Protein AF-A0A818AEN1-F1 (afdb_monomer)

Sequence (279 aa):
MLERHFVDIAKYREKILHQQNDEINNDIPFQKVYRSLLTSTIRQPFISAIFHLDGVPLGKSNKLTLWVLSCSILELPPSLRNRHSNMIVLSMWVGVRQPIIKLWLRECVQNLKTLKSSGLSIRDGQKWFLYFVGIIGDCPALKLALNHIGNNGYYCCWFCKIEGIHIGKKRQYPFEKTPTMRSINSYINESKEAEVNGTNVNGHLGISFFNEILDVPLPHGILMDYMHITLLRHTRCVVLQIYQSFSPKIRIEIDNKLRFQKFPHTFNRKLRPINAGHI

Mean predicted aligned error: 7.68 Å

pLDDT: mean 86.19, std 11.88, range [36.81, 98.31]

Solvent-accessible surface area (backbone atoms only — not comparable to full-atom values): 15915 Å² total; per-residue (Å²): 113,68,83,83,38,47,70,52,27,53,54,42,48,52,52,63,70,68,50,58,90,84,67,72,71,79,84,49,84,59,50,69,60,56,47,51,65,70,68,43,94,70,76,75,52,66,50,42,29,34,38,36,35,47,74,45,70,75,44,96,86,53,68,37,30,39,36,40,39,28,36,32,46,64,45,40,50,68,89,53,27,75,33,76,94,48,47,43,78,70,49,76,47,78,35,70,59,84,76,58,57,70,72,73,42,44,66,55,51,51,53,50,51,49,41,39,74,72,29,45,71,44,98,86,70,52,52,31,32,59,42,32,53,31,40,34,34,53,69,73,37,42,21,59,50,46,29,34,41,48,88,72,42,55,16,35,50,76,56,30,60,45,60,44,47,84,54,94,97,35,63,42,71,77,83,84,60,89,56,56,67,55,43,53,67,55,44,52,51,35,10,48,48,4,46,74,68,73,39,77,32,81,22,19,57,12,66,31,70,53,70,82,66,41,74,34,60,51,47,74,15,60,46,82,46,57,60,65,49,45,65,49,45,48,47,46,54,54,52,50,54,56,53,70,71,49,54,72,70,57,47,53,52,50,36,52,54,52,62,69,57,86,70,64,90,87,57,90,72,75,71,70,55,76,90,78,63,86,132

Foldseek 3Di:
DCVVCVVQLVVLLVVLQPDDPPPPPVLAQPSVVVVCVSPVPDDQAAWEKEWEWEKAAPDPPALKIKIWIWIFTRSHDPVQRPDPVRIGTQFMDIDSDDDQCCVRCVVSLVVLVVCQVVADQDDVRRGYHYAHAAYEYAQVRVCNQAQFDGPQAALRDFFFLFGWDQDPNGTHGDPPDDTHTDDLVNSQVQQCVLQVVCHHRSGHNHGRPCCSGHPHGPPSRYDYDCCNPPVNPVVLVVVVVVLVVDDPVVLVVVQVVQQPDDDDPPDPDGDHRNVPDDD

Structure (mmCIF, N/CA/C/O backbone):
data_AF-A0A818AEN1-F1
#
_entry.id   AF-A0A818AEN1-F1
#
loop_
_atom_site.group_PDB
_atom_site.id
_atom_site.type_symbol
_atom_site.label_atom_id
_atom_site.label_alt_id
_atom_site.label_comp_id
_atom_site.label_asym_id
_atom_site.label_entity_id
_atom_site.label_seq_id
_atom_site.pdbx_PDB_ins_code
_atom_site.Cartn_x
_atom_site.Cartn_y
_atom_site.Cartn_z
_atom_site.occupancy
_atom_site.B_iso_or_equiv
_atom_site.auth_seq_id
_atom_site.auth_comp_id
_atom_site.auth_asym_id
_atom_site.auth_atom_id
_atom_site.pdbx_PDB_model_num
ATOM 1 N N . MET A 1 1 ? 1.071 8.629 -21.669 1.00 73.12 1 MET A N 1
ATOM 2 C CA . MET A 1 1 ? 1.195 9.407 -20.414 1.00 73.12 1 MET A CA 1
ATOM 3 C C . MET A 1 1 ? 2.643 9.814 -20.169 1.00 73.12 1 MET A C 1
ATOM 5 O O . MET A 1 1 ? 2.908 11.005 -20.203 1.00 73.12 1 MET A O 1
ATOM 9 N N . LEU A 1 2 ? 3.565 8.856 -19.998 1.00 75.75 2 LEU A N 1
ATOM 10 C CA . LEU A 1 2 ? 4.998 9.107 -19.760 1.00 75.75 2 LEU A CA 1
ATOM 11 C C . LEU A 1 2 ? 5.627 10.085 -20.759 1.00 75.75 2 LEU A C 1
ATOM 13 O O . LEU A 1 2 ? 6.261 11.049 -20.352 1.00 75.75 2 LEU A O 1
ATOM 17 N N . GLU A 1 3 ? 5.332 9.909 -22.048 1.00 79.69 3 GLU A N 1
ATOM 18 C CA . GLU A 1 3 ? 5.832 10.783 -23.117 1.00 79.69 3 GLU A CA 1
ATOM 19 C C . GLU A 1 3 ? 5.519 12.267 -22.919 1.00 79.69 3 GLU A C 1
ATOM 21 O O . GLU A 1 3 ? 6.335 13.123 -23.238 1.00 79.69 3 GLU A O 1
ATOM 26 N N . ARG A 1 4 ? 4.346 12.579 -22.359 1.00 85.19 4 ARG A N 1
ATOM 27 C CA . ARG A 1 4 ? 3.917 13.965 -22.135 1.00 85.19 4 ARG A CA 1
ATOM 28 C C . ARG A 1 4 ? 4.646 14.618 -20.962 1.00 85.19 4 ARG A C 1
ATOM 30 O O . ARG A 1 4 ? 4.664 15.837 -20.881 1.00 85.19 4 ARG A O 1
ATOM 37 N N . HIS A 1 5 ? 5.209 13.813 -20.063 1.00 88.50 5 HIS A N 1
ATOM 38 C CA . HIS A 1 5 ? 5.767 14.262 -18.792 1.00 88.50 5 HIS A CA 1
ATOM 39 C C . HIS A 1 5 ? 7.262 13.975 -18.644 1.00 88.50 5 HIS A C 1
ATOM 41 O O . HIS A 1 5 ? 7.799 14.142 -17.555 1.00 88.50 5 HIS A O 1
ATOM 47 N N . PHE A 1 6 ? 7.970 13.574 -19.704 1.00 85.69 6 PHE A N 1
ATOM 48 C CA . PHE A 1 6 ? 9.411 13.311 -19.613 1.00 85.69 6 PHE A CA 1
ATOM 49 C C . PHE A 1 6 ? 10.214 14.502 -19.103 1.00 85.69 6 PHE A C 1
ATOM 51 O O . PHE A 1 6 ? 11.090 14.330 -18.261 1.00 85.69 6 PHE A O 1
ATOM 58 N N . VAL A 1 7 ? 9.894 15.704 -19.584 1.00 87.62 7 VAL A N 1
ATOM 59 C CA . VAL A 1 7 ? 10.558 16.935 -19.142 1.00 87.62 7 VAL A CA 1
ATOM 60 C C . VAL A 1 7 ? 10.291 17.183 -17.657 1.00 87.62 7 VAL A C 1
ATOM 62 O O . VAL A 1 7 ? 11.209 17.537 -16.922 1.00 87.62 7 VAL A O 1
ATOM 65 N N . ASP A 1 8 ? 9.058 16.953 -17.198 1.00 90.88 8 ASP A N 1
ATOM 66 C CA . ASP A 1 8 ? 8.693 17.086 -15.784 1.00 90.88 8 ASP A CA 1
ATOM 67 C C . ASP A 1 8 ? 9.435 16.056 -14.919 1.00 90.88 8 ASP A C 1
ATOM 69 O O . ASP A 1 8 ? 9.962 16.403 -13.863 1.00 90.88 8 ASP A O 1
ATOM 73 N N . ILE A 1 9 ? 9.520 14.811 -15.398 1.00 88.69 9 ILE A N 1
ATOM 74 C CA . ILE A 1 9 ? 10.231 13.695 -14.761 1.00 88.69 9 ILE A CA 1
ATOM 75 C C . ILE A 1 9 ? 11.722 14.009 -14.616 1.00 88.69 9 ILE A C 1
ATOM 77 O O . ILE A 1 9 ? 12.280 13.854 -13.529 1.00 88.69 9 ILE A O 1
ATOM 81 N N . ALA A 1 10 ? 12.369 14.476 -15.686 1.00 86.56 10 ALA A N 1
ATOM 82 C CA . ALA A 1 10 ? 13.787 14.826 -15.678 1.00 86.56 10 ALA A CA 1
ATOM 83 C C . ALA A 1 10 ? 14.076 15.978 -14.701 1.00 86.56 10 ALA A C 1
ATOM 85 O O . ALA A 1 10 ? 14.913 15.836 -13.811 1.00 86.56 10 ALA A O 1
ATOM 86 N N . LYS A 1 11 ? 13.304 17.070 -14.782 1.00 88.81 11 LYS A N 1
ATOM 87 C CA . LYS A 1 11 ? 13.441 18.221 -13.873 1.00 88.81 11 LYS A CA 1
ATOM 88 C C . LYS A 1 11 ? 13.226 17.837 -12.411 1.00 88.81 11 LYS A C 1
ATOM 90 O O . LYS A 1 11 ? 13.942 18.297 -11.523 1.00 88.81 11 LYS A O 1
ATOM 95 N N . TYR A 1 12 ? 12.224 17.004 -12.136 1.00 88.06 12 TYR A N 1
ATOM 96 C CA . TYR A 1 12 ? 11.934 16.584 -10.771 1.00 88.06 12 TYR A CA 1
ATOM 97 C C . TYR A 1 12 ? 13.029 15.658 -10.217 1.00 88.06 12 TYR A C 1
ATOM 99 O O . TYR A 1 12 ? 13.392 15.788 -9.049 1.00 88.06 12 TYR A O 1
ATOM 107 N N . ARG A 1 13 ? 13.635 14.800 -11.051 1.00 85.94 13 ARG A N 1
ATOM 108 C CA . ARG A 1 13 ? 14.825 14.011 -10.679 1.00 85.94 13 ARG A CA 1
ATOM 109 C C . ARG A 1 13 ? 16.013 14.873 -10.286 1.00 85.94 13 ARG A C 1
ATOM 111 O O . ARG A 1 13 ? 16.574 14.654 -9.215 1.00 85.94 13 ARG A O 1
ATOM 118 N N . GLU A 1 14 ? 16.364 15.849 -11.118 1.00 83.88 14 GLU A N 1
ATOM 119 C CA . GLU A 1 14 ? 17.454 16.788 -10.831 1.00 83.88 14 GLU A CA 1
ATOM 120 C C . GLU A 1 14 ? 17.209 17.519 -9.510 1.00 83.88 14 GLU A C 1
ATOM 122 O O . GLU A 1 14 ? 18.094 17.581 -8.657 1.00 83.88 14 GLU A O 1
ATOM 127 N N . LYS A 1 15 ? 15.971 17.973 -9.275 1.00 83.69 15 LYS A N 1
ATOM 128 C CA . LYS A 1 15 ? 15.590 18.601 -8.005 1.00 83.69 15 LYS A CA 1
ATOM 129 C C . LYS A 1 15 ? 15.859 17.691 -6.799 1.00 83.69 15 LYS A C 1
ATOM 131 O O . LYS A 1 15 ? 16.376 18.163 -5.793 1.00 83.69 15 LYS A O 1
ATOM 136 N N . ILE A 1 16 ? 15.529 16.401 -6.881 1.00 79.25 16 ILE A N 1
ATOM 137 C CA . ILE A 1 16 ? 15.732 15.450 -5.770 1.00 79.25 16 ILE A CA 1
ATOM 138 C C . ILE A 1 16 ? 17.221 15.194 -5.499 1.00 79.25 16 ILE A C 1
ATOM 140 O O . ILE A 1 16 ? 17.598 14.981 -4.341 1.00 79.25 16 ILE A O 1
ATOM 144 N N . LEU A 1 17 ? 18.046 15.202 -6.552 1.00 77.25 17 LEU A N 1
ATOM 145 C CA . LEU A 1 17 ? 19.499 15.031 -6.472 1.00 77.25 17 LEU A CA 1
ATOM 146 C C . LEU A 1 17 ? 20.200 16.261 -5.882 1.00 77.25 17 LEU A C 1
ATOM 148 O O . LEU A 1 17 ? 21.094 16.106 -5.055 1.00 77.25 17 LEU A O 1
ATOM 152 N N . HIS A 1 18 ? 19.786 17.468 -6.278 1.00 75.56 18 HIS A N 1
ATOM 153 C CA . HIS A 1 18 ? 20.406 18.721 -5.832 1.00 75.56 18 HIS A CA 1
ATOM 154 C C . HIS A 1 18 ? 19.947 19.195 -4.446 1.00 75.56 18 HIS A C 1
ATOM 156 O O . HIS A 1 18 ? 20.613 20.033 -3.840 1.00 75.56 18 HIS A O 1
ATOM 162 N N . GLN A 1 19 ? 18.845 18.662 -3.913 1.00 69.38 19 GLN A N 1
ATOM 163 C CA . GLN A 1 19 ? 18.436 18.920 -2.532 1.00 69.38 19 GLN A CA 1
ATOM 164 C C . GLN A 1 19 ? 19.449 18.301 -1.550 1.00 69.38 19 GLN A C 1
ATOM 166 O O . GLN A 1 19 ? 19.442 17.088 -1.321 1.00 69.38 19 GLN A O 1
ATOM 171 N N . GLN A 1 20 ? 20.311 19.138 -0.958 1.00 54.62 20 GLN A N 1
ATOM 172 C CA . GLN A 1 20 ? 21.180 18.762 0.165 1.00 54.62 20 GLN A CA 1
ATOM 173 C C . GLN A 1 20 ? 20.344 18.227 1.345 1.00 54.62 20 GLN A C 1
ATOM 175 O O . GLN A 1 20 ? 19.145 18.482 1.442 1.00 54.62 20 GLN A O 1
ATOM 180 N N . ASN A 1 21 ? 20.969 17.428 2.216 1.00 53.94 21 ASN A N 1
ATOM 181 C CA . ASN A 1 21 ? 20.315 16.593 3.236 1.00 53.94 21 ASN A CA 1
ATOM 182 C C . ASN A 1 21 ? 19.372 17.311 4.229 1.00 53.94 21 ASN A C 1
ATOM 184 O O . ASN A 1 21 ? 18.612 16.608 4.893 1.00 53.94 21 ASN A O 1
ATOM 188 N N . ASP A 1 22 ? 19.356 18.646 4.291 1.00 48.22 22 ASP A N 1
ATOM 189 C CA . ASP A 1 22 ? 18.655 19.400 5.342 1.00 48.22 22 ASP A CA 1
ATOM 190 C C . ASP A 1 22 ? 17.291 19.989 4.933 1.00 48.22 22 ASP A C 1
ATOM 192 O O . ASP A 1 22 ? 16.476 20.298 5.801 1.00 48.22 22 ASP A O 1
ATOM 196 N N . GLU A 1 23 ? 16.954 20.041 3.639 1.00 50.81 23 GLU A N 1
ATOM 197 C CA . GLU A 1 23 ? 15.570 20.267 3.190 1.00 50.81 23 GLU A CA 1
ATOM 198 C C . GLU A 1 23 ? 14.940 18.925 2.810 1.00 50.81 23 GLU A C 1
ATOM 200 O O . GLU A 1 23 ? 14.898 18.522 1.643 1.00 50.81 23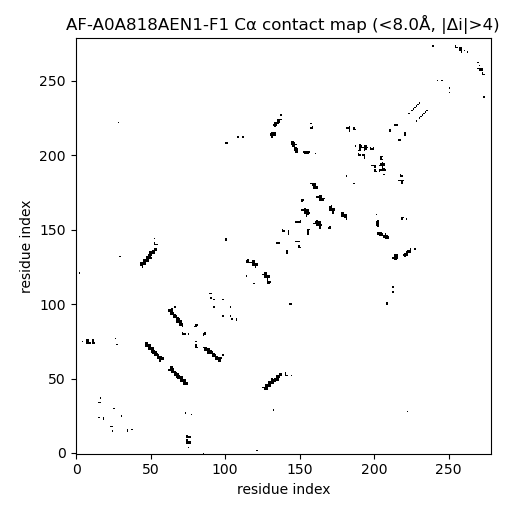 GLU A O 1
ATOM 205 N N . ILE A 1 24 ? 14.484 18.180 3.820 1.00 51.62 24 ILE A N 1
ATOM 206 C CA . ILE A 1 24 ? 13.832 16.882 3.628 1.00 51.62 24 ILE A CA 1
ATOM 207 C C . ILE A 1 24 ? 12.571 17.081 2.779 1.00 51.62 24 ILE A C 1
ATOM 209 O O . ILE A 1 24 ? 11.510 17.479 3.264 1.00 51.62 24 ILE A O 1
ATOM 213 N N . ASN A 1 25 ? 12.668 16.776 1.488 1.00 54.38 25 ASN A N 1
ATOM 214 C CA . ASN A 1 25 ? 11.516 16.646 0.614 1.00 54.38 25 ASN A CA 1
ATOM 215 C C . ASN A 1 25 ? 10.748 15.371 0.998 1.00 54.38 25 ASN A C 1
ATOM 217 O O . ASN A 1 25 ? 10.931 14.307 0.407 1.00 54.38 25 ASN A O 1
ATOM 221 N N . ASN A 1 26 ? 9.897 15.503 2.019 1.00 64.81 26 ASN A N 1
ATOM 222 C CA . ASN A 1 26 ? 9.038 14.456 2.586 1.00 64.81 26 ASN A CA 1
ATOM 223 C C . ASN A 1 26 ? 7.976 13.920 1.604 1.00 64.81 26 ASN A C 1
ATOM 225 O O . ASN A 1 26 ? 7.166 13.075 1.976 1.00 64.81 26 ASN A O 1
ATOM 229 N N . ASP A 1 27 ? 7.941 14.423 0.369 1.00 72.31 27 ASP A N 1
ATOM 230 C CA . ASP A 1 27 ? 6.950 14.046 -0.636 1.00 72.31 27 ASP A CA 1
ATOM 231 C C . ASP A 1 27 ? 7.175 12.644 -1.223 1.00 72.31 27 ASP A C 1
ATOM 233 O O . ASP A 1 27 ? 6.215 11.999 -1.640 1.00 72.31 27 ASP A O 1
ATOM 237 N N . ILE A 1 28 ? 8.423 12.157 -1.265 1.00 72.06 28 ILE A N 1
ATOM 238 C CA . ILE A 1 28 ? 8.736 10.818 -1.784 1.00 72.06 28 ILE A CA 1
ATOM 239 C C . ILE A 1 28 ? 8.894 9.845 -0.618 1.00 72.06 28 ILE A C 1
ATOM 241 O O . ILE A 1 28 ? 9.882 9.924 0.125 1.00 72.06 28 ILE A O 1
ATOM 245 N N . PRO A 1 29 ? 7.984 8.868 -0.478 1.00 68.88 29 PRO A N 1
ATOM 246 C CA . PRO A 1 29 ? 8.206 7.770 0.439 1.00 68.88 29 PRO A CA 1
ATOM 247 C C . PRO A 1 29 ? 9.478 7.010 0.056 1.00 68.88 29 PRO A C 1
ATOM 249 O O . PRO A 1 29 ? 9.776 6.831 -1.123 1.00 68.88 29 PRO A O 1
ATOM 252 N N . PHE A 1 30 ? 10.236 6.555 1.053 1.00 69.31 30 PHE A N 1
ATOM 253 C CA . PHE A 1 30 ? 11.511 5.856 0.844 1.00 69.31 30 PHE A CA 1
ATOM 254 C C . PHE A 1 30 ? 12.599 6.698 0.166 1.00 69.31 30 PHE A C 1
ATOM 256 O O . PHE A 1 30 ? 13.434 6.150 -0.551 1.00 69.31 30 PHE A O 1
ATOM 263 N N . GLN A 1 31 ? 12.657 8.009 0.430 1.00 72.88 31 GLN A N 1
ATOM 264 C CA . GLN A 1 31 ? 13.644 8.924 -0.162 1.00 72.88 31 GLN A CA 1
ATOM 265 C C . GLN A 1 31 ? 15.085 8.382 -0.152 1.00 72.88 31 GLN A C 1
ATOM 267 O O . GLN A 1 31 ? 15.791 8.538 -1.140 1.00 72.88 31 GLN A O 1
ATOM 272 N N . LYS A 1 32 ? 15.528 7.704 0.918 1.00 74.69 32 LYS A N 1
ATOM 273 C CA . LYS A 1 32 ? 16.865 7.078 0.976 1.00 74.69 32 LYS A CA 1
ATOM 274 C C . LYS A 1 32 ? 17.044 5.961 -0.060 1.00 74.69 32 LYS A C 1
ATOM 276 O O . LYS A 1 32 ? 18.057 5.933 -0.749 1.00 74.69 32 LYS A O 1
ATOM 281 N N . VAL A 1 33 ? 16.056 5.071 -0.191 1.00 73.12 33 VAL A N 1
ATOM 282 C CA . VAL A 1 33 ? 16.055 3.989 -1.191 1.00 73.12 33 VAL A CA 1
ATOM 283 C C . VAL A 1 33 ? 16.008 4.586 -2.592 1.00 73.12 33 VAL A C 1
ATOM 285 O O . VAL A 1 33 ? 16.826 4.242 -3.436 1.00 73.12 33 VAL A O 1
ATOM 288 N N . TYR A 1 34 ? 15.106 5.540 -2.819 1.00 78.31 34 TYR A N 1
ATOM 289 C CA . TYR A 1 34 ? 14.973 6.218 -4.103 1.00 78.31 34 TYR A CA 1
ATOM 290 C C . TYR A 1 34 ? 16.252 6.983 -4.493 1.00 78.31 34 TYR A C 1
ATOM 292 O O . TYR A 1 34 ? 16.717 6.870 -5.624 1.00 78.31 34 TYR A O 1
ATOM 300 N N . ARG A 1 35 ? 16.899 7.682 -3.549 1.00 76.88 35 ARG A N 1
ATOM 301 C CA . ARG A 1 35 ? 18.209 8.319 -3.766 1.00 76.88 35 ARG A CA 1
ATOM 302 C C . ARG A 1 35 ? 19.285 7.295 -4.102 1.00 76.88 35 ARG A C 1
ATOM 304 O O . ARG A 1 35 ? 20.018 7.513 -5.053 1.00 76.88 35 ARG A O 1
ATOM 311 N N . SER A 1 36 ? 19.337 6.168 -3.392 1.00 77.06 36 SER A N 1
ATOM 312 C CA . SER A 1 36 ? 20.274 5.086 -3.716 1.00 77.06 36 SER A CA 1
ATOM 313 C C . SER A 1 36 ? 20.038 4.496 -5.111 1.00 77.06 36 SER A C 1
ATOM 315 O O . SER A 1 36 ? 20.999 4.069 -5.746 1.00 77.06 36 SER A O 1
ATOM 317 N N . LEU A 1 37 ? 18.790 4.457 -5.596 1.00 75.06 37 LEU A N 1
ATOM 318 C CA . LEU A 1 37 ? 18.478 4.052 -6.971 1.00 75.06 37 LEU A CA 1
ATOM 319 C C . LEU A 1 37 ? 18.941 5.092 -7.999 1.00 75.06 37 LEU A C 1
ATOM 321 O O . LEU A 1 37 ? 19.357 4.710 -9.089 1.00 75.06 37 LEU A O 1
ATOM 325 N N . LEU A 1 38 ? 18.875 6.383 -7.657 1.00 74.31 38 LEU A N 1
ATOM 326 C CA . LEU A 1 38 ? 19.341 7.475 -8.514 1.00 74.31 38 LEU A CA 1
ATOM 327 C C . LEU A 1 38 ? 20.870 7.588 -8.573 1.00 74.31 38 LEU A C 1
ATOM 329 O O . LEU A 1 38 ? 21.402 7.928 -9.624 1.00 74.31 38 LEU A O 1
ATOM 333 N N . THR A 1 39 ? 21.572 7.339 -7.464 1.00 71.38 39 THR A N 1
ATOM 334 C CA . THR A 1 39 ? 23.035 7.495 -7.368 1.00 71.38 39 THR A CA 1
ATOM 335 C C . THR A 1 39 ? 23.814 6.229 -7.712 1.00 71.38 39 THR A C 1
ATOM 337 O O . THR A 1 39 ? 25.038 6.284 -7.812 1.00 71.38 39 THR A O 1
ATOM 340 N N . SER A 1 40 ? 23.144 5.085 -7.895 1.00 69.19 40 SER A N 1
ATOM 341 C CA . SER A 1 40 ? 23.810 3.851 -8.313 1.00 69.19 40 SER A CA 1
ATOM 342 C C . SER A 1 40 ? 24.477 4.051 -9.679 1.00 69.19 40 SER A C 1
ATOM 344 O O . SER A 1 40 ? 23.794 4.356 -10.653 1.00 69.19 40 SER A O 1
ATOM 346 N N . THR A 1 41 ? 25.796 3.843 -9.743 1.00 47.19 41 THR A N 1
ATOM 347 C CA . THR A 1 41 ? 26.742 4.173 -10.837 1.00 47.19 41 THR A CA 1
ATOM 348 C C . THR A 1 41 ? 26.464 3.513 -12.190 1.00 47.19 41 THR A C 1
ATOM 350 O O . THR A 1 41 ? 27.149 3.761 -13.176 1.00 47.19 41 THR A O 1
ATOM 353 N N . ILE A 1 42 ? 25.458 2.655 -12.247 1.00 58.75 42 ILE A N 1
ATOM 354 C CA . ILE A 1 42 ? 24.971 1.997 -13.447 1.00 58.75 42 ILE A CA 1
ATOM 355 C C . ILE A 1 42 ? 23.540 2.481 -13.559 1.00 58.75 42 ILE A C 1
ATOM 357 O O . ILE A 1 42 ? 22.794 2.144 -12.642 1.00 58.75 42 ILE A O 1
ATOM 361 N N . ARG A 1 43 ? 23.104 3.163 -14.632 1.00 59.38 43 ARG A N 1
ATOM 362 C CA . ARG A 1 43 ? 21.753 2.845 -15.120 1.00 59.38 43 ARG A CA 1
ATOM 363 C C . ARG A 1 43 ? 21.326 3.393 -16.469 1.00 59.38 43 ARG A C 1
ATOM 365 O O . ARG A 1 43 ? 21.243 4.587 -16.726 1.00 59.38 43 ARG A O 1
ATOM 372 N N . GLN A 1 44 ? 20.889 2.415 -17.252 1.00 75.50 44 GLN A N 1
ATOM 373 C CA . GLN A 1 44 ? 19.753 2.500 -18.152 1.00 75.50 44 GLN A CA 1
ATOM 374 C C . GLN A 1 44 ? 18.583 3.241 -17.469 1.00 75.50 44 GLN A C 1
ATOM 376 O O . GLN A 1 44 ? 18.378 3.078 -16.264 1.00 75.50 44 GLN A O 1
ATOM 381 N N . PRO A 1 45 ? 17.794 4.032 -18.205 1.00 84.31 45 PRO A N 1
ATOM 382 C CA . PRO A 1 45 ? 16.680 4.780 -17.637 1.00 84.31 45 PRO A CA 1
ATOM 383 C C . PRO A 1 45 ? 15.702 3.890 -16.870 1.00 84.31 45 PRO A C 1
ATOM 385 O O . PRO A 1 45 ? 15.464 2.741 -17.237 1.00 84.31 45 PRO A O 1
ATOM 388 N N . PHE A 1 46 ? 15.081 4.432 -15.828 1.00 88.06 46 PHE A N 1
ATOM 389 C CA . PHE A 1 46 ? 14.047 3.735 -15.066 1.00 88.06 46 PHE A CA 1
ATOM 390 C C . PHE A 1 46 ? 12.850 4.639 -14.785 1.00 88.06 46 PHE A C 1
ATOM 392 O O . PHE A 1 46 ? 12.936 5.842 -15.004 1.00 88.06 46 PHE A O 1
ATOM 399 N N . ILE A 1 47 ? 11.753 4.078 -14.289 1.00 89.88 47 ILE A N 1
ATOM 400 C CA . ILE A 1 47 ? 10.598 4.747 -13.680 1.00 89.88 47 ILE A CA 1
ATOM 401 C C . ILE A 1 47 ? 10.267 3.977 -12.407 1.00 89.88 47 ILE A C 1
ATOM 403 O O . ILE A 1 47 ? 10.286 2.743 -12.404 1.00 89.88 47 ILE A O 1
ATOM 407 N N . SER A 1 48 ? 9.948 4.693 -11.337 1.00 91.81 48 SER A N 1
ATOM 408 C CA . SER A 1 48 ? 9.498 4.093 -10.089 1.00 91.81 48 SER A CA 1
ATOM 409 C C . SER A 1 48 ? 8.041 4.443 -9.799 1.00 91.81 48 SER A C 1
ATOM 411 O O . SER A 1 48 ? 7.547 5.516 -10.148 1.00 91.81 48 SER A O 1
ATOM 413 N N . ALA A 1 49 ? 7.319 3.510 -9.188 1.00 93.31 49 ALA A N 1
ATOM 414 C CA . ALA A 1 49 ? 5.897 3.645 -8.930 1.00 93.31 49 ALA A CA 1
ATOM 415 C C . ALA A 1 49 ? 5.493 3.099 -7.559 1.00 93.31 49 ALA A C 1
ATOM 417 O O . ALA A 1 49 ? 6.135 2.207 -6.995 1.00 93.31 49 ALA A O 1
ATOM 418 N N . ILE A 1 50 ? 4.390 3.636 -7.043 1.00 94.56 50 ILE A N 1
ATOM 419 C CA . ILE A 1 50 ? 3.714 3.168 -5.830 1.00 94.56 50 ILE A CA 1
ATOM 420 C C . ILE A 1 50 ? 2.354 2.607 -6.229 1.00 94.56 50 ILE A C 1
ATOM 422 O O . ILE A 1 50 ? 1.614 3.264 -6.964 1.00 94.56 50 ILE A O 1
ATOM 426 N N . PHE A 1 51 ? 2.019 1.414 -5.740 1.00 97.06 51 PHE A N 1
ATOM 427 C CA . PHE A 1 51 ? 0.683 0.846 -5.884 1.00 97.06 51 PHE A CA 1
ATOM 428 C C . PHE A 1 51 ? -0.302 1.510 -4.929 1.00 97.06 51 PHE A C 1
ATOM 430 O O . PHE A 1 51 ? 0.006 1.734 -3.763 1.00 97.06 51 PHE A O 1
ATOM 437 N N . HIS A 1 52 ? -1.513 1.740 -5.416 1.00 95.81 52 HIS A N 1
ATOM 438 C CA . HIS A 1 52 ? -2.665 2.177 -4.642 1.00 95.81 52 HIS A CA 1
ATOM 439 C C . HIS A 1 52 ? -3.729 1.103 -4.779 1.00 95.81 52 HIS A C 1
ATOM 441 O O . HIS A 1 52 ? -4.113 0.755 -5.902 1.00 95.81 52 HIS A O 1
ATOM 447 N N . LEU A 1 53 ? -4.190 0.579 -3.650 1.00 95.56 53 LEU A N 1
ATOM 448 C CA . LEU A 1 53 ? -5.312 -0.345 -3.613 1.00 95.56 53 LEU A CA 1
ATOM 449 C C . LEU A 1 53 ? -6.459 0.301 -2.848 1.00 95.56 53 LEU A C 1
ATOM 451 O O . LEU A 1 53 ? -6.281 0.721 -1.706 1.00 95.56 53 LEU A O 1
ATOM 455 N N . ASP A 1 54 ? -7.627 0.345 -3.477 1.00 93.06 54 ASP A N 1
ATOM 456 C CA . ASP A 1 54 ? -8.832 0.913 -2.880 1.00 93.06 54 ASP A CA 1
ATOM 457 C C . ASP A 1 54 ? -10.067 0.078 -3.243 1.00 93.06 54 ASP A C 1
ATOM 459 O O . ASP A 1 54 ? -10.103 -0.592 -4.284 1.00 93.06 54 ASP A O 1
ATOM 463 N N . GLY A 1 55 ? -11.064 0.103 -2.362 1.00 91.38 55 GLY A N 1
ATOM 464 C CA . GLY A 1 55 ? -12.336 -0.593 -2.484 1.00 91.38 55 GLY A CA 1
ATOM 465 C C . GLY A 1 55 ? -13.496 0.354 -2.191 1.00 91.38 55 GLY A C 1
ATOM 466 O O . GLY A 1 55 ? -13.706 0.769 -1.054 1.00 91.38 55 GLY A O 1
ATOM 467 N N . VAL A 1 56 ? -14.303 0.653 -3.208 1.00 88.81 56 VAL A N 1
ATOM 468 C CA . VAL A 1 56 ? -15.405 1.616 -3.117 1.00 88.81 56 VAL A CA 1
ATOM 469 C C . VAL A 1 56 ? -16.750 0.917 -3.352 1.00 88.81 56 VAL A C 1
ATOM 471 O O . VAL A 1 56 ? -16.899 0.170 -4.323 1.00 88.81 56 VAL A O 1
ATOM 474 N N . PRO A 1 57 ? -17.769 1.141 -2.501 1.00 88.06 57 PRO A N 1
ATOM 475 C CA . PRO A 1 57 ? -19.121 0.662 -2.770 1.00 88.06 57 PRO A CA 1
ATOM 476 C C . PRO A 1 57 ? -19.729 1.416 -3.961 1.00 88.06 57 PRO A C 1
ATOM 478 O O . PRO A 1 57 ? -19.732 2.646 -3.991 1.00 88.06 57 PRO A O 1
ATOM 481 N N . LEU A 1 58 ? -20.281 0.684 -4.931 1.00 86.50 58 LEU A N 1
ATOM 482 C CA . LEU A 1 58 ? -20.886 1.267 -6.137 1.00 86.50 58 LEU A CA 1
ATOM 483 C C . LEU A 1 58 ? -22.332 1.734 -5.927 1.00 86.50 58 LEU A C 1
ATOM 485 O O . LEU A 1 58 ? -22.852 2.516 -6.719 1.00 86.50 58 LEU A O 1
ATOM 489 N N . GLY A 1 59 ? -22.995 1.282 -4.865 1.00 77.75 59 GLY A N 1
ATOM 490 C CA . GLY A 1 59 ? -24.350 1.698 -4.524 1.00 77.75 59 GLY A CA 1
ATOM 491 C C . GLY A 1 59 ? -24.531 1.892 -3.025 1.00 77.75 59 GLY A C 1
ATOM 492 O O . GLY A 1 59 ? -23.809 1.334 -2.206 1.00 77.75 59 GLY A O 1
ATOM 493 N N . LYS A 1 60 ? -25.529 2.703 -2.655 1.00 68.12 60 LYS A N 1
ATOM 494 C CA . LYS A 1 60 ? -25.886 2.942 -1.244 1.00 68.12 60 LYS A CA 1
ATOM 495 C C . LYS A 1 60 ? -26.612 1.751 -0.607 1.00 68.12 60 LYS A C 1
ATOM 497 O O . LYS A 1 60 ? -26.549 1.592 0.605 1.00 68.12 60 LYS A O 1
ATOM 502 N N . SER A 1 61 ? -27.320 0.957 -1.415 1.00 69.31 61 SER A N 1
ATOM 503 C CA . SER A 1 61 ? -28.196 -0.140 -0.978 1.00 69.31 61 SER A CA 1
ATOM 504 C C . SER A 1 61 ? -27.806 -1.513 -1.531 1.00 69.31 61 SER A C 1
ATOM 506 O O . SER A 1 61 ? -28.341 -2.520 -1.074 1.00 69.31 61 SER A O 1
ATOM 508 N N . ASN A 1 62 ? -26.878 -1.583 -2.493 1.00 71.25 62 ASN A N 1
ATOM 509 C CA . ASN A 1 62 ? -26.365 -2.851 -2.999 1.00 71.25 62 ASN A CA 1
ATOM 510 C C . ASN A 1 62 ? -25.028 -3.192 -2.326 1.00 71.25 62 ASN A C 1
ATOM 512 O O . ASN A 1 62 ? -24.280 -2.325 -1.885 1.00 71.25 62 ASN A O 1
ATOM 516 N N . LYS A 1 63 ? -24.724 -4.487 -2.242 1.00 83.81 63 LYS A N 1
ATOM 517 C CA . LYS A 1 63 ? -23.434 -4.988 -1.744 1.00 83.81 63 LYS A CA 1
ATOM 518 C C . LYS A 1 63 ? -22.340 -4.937 -2.825 1.00 83.81 63 LYS A C 1
ATOM 520 O O . LYS A 1 63 ? -21.312 -5.586 -2.679 1.00 83.81 63 LYS A O 1
ATOM 525 N N . LEU A 1 64 ? -22.578 -4.238 -3.937 1.00 91.62 64 LEU A N 1
ATOM 526 C CA . LEU A 1 64 ? -21.667 -4.221 -5.074 1.00 91.62 64 LEU A CA 1
ATOM 527 C C . LEU A 1 64 ? -20.487 -3.296 -4.771 1.00 91.62 64 LEU A C 1
ATOM 529 O O . LEU A 1 64 ? -20.670 -2.125 -4.443 1.00 91.62 64 LEU A O 1
ATOM 533 N N . THR A 1 65 ? -19.279 -3.826 -4.903 1.00 92.88 65 THR A N 1
ATOM 534 C CA . THR A 1 65 ? -18.031 -3.105 -4.648 1.00 92.88 65 THR A CA 1
ATOM 535 C C . THR A 1 65 ? -17.162 -3.101 -5.894 1.00 92.88 65 THR A C 1
ATOM 537 O O . THR A 1 65 ? -17.101 -4.097 -6.617 1.00 92.88 65 THR A O 1
ATOM 540 N N . LEU A 1 66 ? -16.502 -1.973 -6.133 1.00 94.69 66 LEU A N 1
ATOM 541 C CA . LEU A 1 66 ? -15.431 -1.824 -7.102 1.00 94.69 66 LEU A CA 1
ATOM 542 C C . LEU A 1 66 ? -14.112 -1.776 -6.339 1.00 94.69 66 LEU A C 1
ATOM 544 O O . LEU A 1 66 ? -13.914 -0.903 -5.501 1.00 94.69 66 LEU A O 1
ATOM 548 N N . TRP A 1 67 ? -13.210 -2.686 -6.666 1.00 96.06 67 TRP A N 1
ATOM 549 C CA . TRP A 1 67 ? -11.829 -2.657 -6.218 1.00 96.06 67 TRP A CA 1
ATOM 550 C C . TRP A 1 67 ? -10.942 -2.232 -7.377 1.00 96.06 67 TRP A C 1
ATOM 552 O O . TRP A 1 67 ? -11.123 -2.703 -8.502 1.00 96.06 67 TRP A O 1
ATOM 562 N N . VAL A 1 68 ? -9.992 -1.343 -7.111 1.00 96.44 68 VAL A N 1
ATOM 563 C CA . VAL A 1 68 ? -9.084 -0.811 -8.130 1.00 96.44 68 VAL A CA 1
ATOM 564 C C . VAL A 1 68 ? -7.656 -0.937 -7.636 1.00 96.44 68 VAL A C 1
ATOM 566 O O . VAL A 1 68 ? -7.314 -0.418 -6.575 1.00 96.44 68 VAL A O 1
ATOM 569 N N . LEU A 1 69 ? -6.822 -1.601 -8.434 1.00 97.62 69 LEU A N 1
ATOM 570 C CA . LEU A 1 69 ? -5.378 -1.476 -8.339 1.00 97.62 69 LEU A CA 1
ATOM 571 C C . LEU A 1 69 ? -4.940 -0.394 -9.324 1.00 97.62 69 LEU A C 1
ATOM 573 O O . LEU A 1 69 ? -5.125 -0.531 -10.535 1.00 97.62 69 LEU A O 1
ATOM 577 N N . SER A 1 70 ? -4.338 0.667 -8.808 1.00 96.94 70 SER A N 1
ATOM 578 C CA . SER A 1 70 ? -3.716 1.716 -9.616 1.00 96.94 70 SER A CA 1
ATOM 579 C C . SER A 1 70 ? -2.281 1.971 -9.167 1.00 96.94 70 SER A C 1
ATOM 581 O O . SER A 1 70 ? -1.834 1.427 -8.157 1.00 96.94 70 SER A O 1
ATOM 583 N N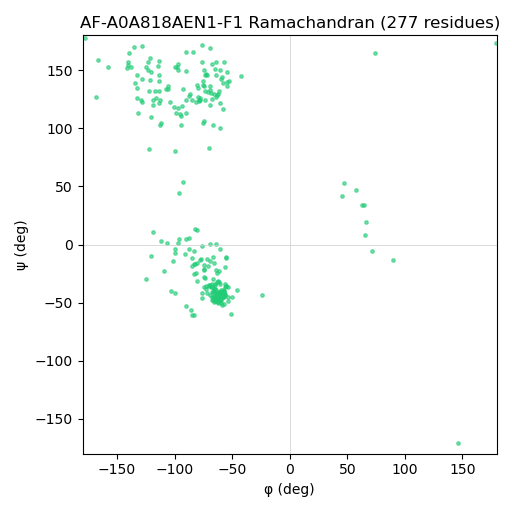 . CYS A 1 71 ? -1.525 2.761 -9.922 1.00 95.81 71 CYS A N 1
ATOM 584 C CA . CYS A 1 71 ? -0.210 3.221 -9.507 1.00 95.81 71 CYS A CA 1
ATOM 585 C C . CYS A 1 71 ? 0.032 4.695 -9.844 1.00 95.81 71 CYS A C 1
ATOM 587 O O . CYS A 1 71 ? -0.549 5.244 -10.785 1.00 95.81 71 CYS A O 1
ATOM 589 N N . SER A 1 72 ? 0.902 5.328 -9.056 1.00 94.56 72 SER A N 1
ATOM 590 C CA . SER A 1 72 ? 1.417 6.673 -9.316 1.00 94.56 72 SER A CA 1
ATOM 591 C C . SER A 1 72 ? 2.913 6.620 -9.609 1.00 94.56 72 SER A C 1
ATOM 593 O O . SER A 1 72 ? 3.648 5.865 -8.973 1.00 94.56 72 SER A O 1
ATOM 595 N N . ILE A 1 73 ? 3.362 7.429 -10.569 1.00 92.69 73 ILE A N 1
ATOM 596 C CA . ILE A 1 73 ? 4.782 7.563 -10.917 1.00 92.69 73 ILE A CA 1
ATOM 597 C C . ILE A 1 73 ? 5.451 8.514 -9.929 1.00 92.69 73 ILE A C 1
ATOM 599 O O . ILE A 1 73 ? 5.050 9.674 -9.798 1.00 92.69 73 ILE A O 1
ATOM 603 N N . LEU A 1 74 ? 6.487 8.036 -9.249 1.00 90.62 74 LEU A N 1
ATOM 604 C CA . LEU A 1 74 ? 7.202 8.811 -8.240 1.00 90.62 74 LEU A CA 1
ATOM 605 C C . LEU A 1 74 ? 7.920 10.014 -8.832 1.00 90.62 74 LEU A C 1
ATOM 607 O O . LEU A 1 74 ? 7.966 11.070 -8.206 1.00 90.62 74 LEU A O 1
ATOM 611 N N . GLU A 1 75 ? 8.424 9.895 -10.053 1.00 89.12 75 GLU A N 1
ATOM 612 C CA . GLU A 1 75 ? 9.179 10.973 -10.682 1.00 89.12 75 GLU A CA 1
ATOM 613 C C . GLU A 1 75 ? 8.324 12.123 -11.212 1.00 89.12 75 GLU A C 1
ATOM 615 O O . GLU A 1 75 ? 8.866 13.112 -11.691 1.00 89.12 75 GLU A O 1
ATOM 620 N N . LEU A 1 76 ? 6.999 12.051 -11.095 1.00 91.62 76 LEU A N 1
ATOM 621 C CA . LEU A 1 76 ? 6.159 13.222 -11.309 1.00 91.62 76 LEU A CA 1
ATOM 622 C C . LEU A 1 76 ? 6.159 14.105 -10.056 1.00 91.62 76 LEU A C 1
ATOM 624 O O . LEU A 1 76 ? 5.990 13.572 -8.959 1.00 91.62 76 LEU A O 1
ATOM 628 N N . PRO A 1 77 ? 6.251 15.441 -10.185 1.00 89.56 77 PRO A N 1
ATOM 629 C CA . PRO A 1 77 ? 6.050 16.331 -9.048 1.00 89.56 77 PRO A CA 1
ATOM 630 C C . PRO A 1 77 ? 4.629 16.162 -8.485 1.00 89.56 77 PRO A C 1
ATOM 632 O O . PRO A 1 77 ? 3.706 15.880 -9.255 1.00 89.56 77 PRO A O 1
ATOM 635 N N . PRO A 1 78 ? 4.397 16.379 -7.178 1.00 88.44 78 PRO A N 1
ATOM 636 C CA . PRO A 1 78 ? 3.119 16.059 -6.531 1.00 88.44 78 PRO A CA 1
ATOM 637 C C . PRO A 1 78 ? 1.894 16.722 -7.181 1.00 88.44 78 PRO A C 1
ATOM 639 O O . PRO A 1 78 ? 0.832 16.106 -7.279 1.00 88.44 78 PRO A O 1
ATOM 642 N N . SER A 1 79 ? 2.049 17.938 -7.716 1.00 88.25 79 SER A N 1
ATOM 643 C CA . SER A 1 79 ? 0.998 18.663 -8.448 1.00 88.25 79 SER A CA 1
ATOM 644 C C . SER A 1 79 ? 0.551 17.984 -9.750 1.00 88.25 79 SER A C 1
ATOM 646 O O . SER A 1 79 ? -0.549 18.264 -10.234 1.00 88.25 79 SER A O 1
ATOM 648 N N . LEU A 1 80 ? 1.388 17.114 -10.324 1.00 92.56 80 LEU A N 1
ATOM 649 C CA . LEU A 1 80 ? 1.094 16.277 -11.488 1.00 92.56 80 LEU A CA 1
ATOM 650 C C . LEU A 1 80 ? 0.810 14.830 -11.085 1.00 92.56 80 LEU A C 1
ATOM 652 O O . LEU A 1 80 ? -0.099 14.230 -11.653 1.00 92.56 80 LEU A O 1
ATOM 656 N N . ARG A 1 81 ? 1.557 14.283 -10.119 1.00 91.62 81 ARG A N 1
ATOM 657 C CA . ARG A 1 81 ? 1.446 12.896 -9.642 1.00 91.62 81 ARG A CA 1
ATOM 658 C C . ARG A 1 81 ? 0.040 12.571 -9.145 1.00 91.62 81 ARG A C 1
ATOM 660 O O . ARG A 1 81 ? -0.482 11.513 -9.461 1.00 91.62 81 ARG A O 1
ATOM 667 N N . ASN A 1 82 ? -0.573 13.501 -8.412 1.00 87.50 82 ASN A N 1
ATOM 668 C CA . ASN A 1 82 ? -1.868 13.290 -7.762 1.00 87.50 82 ASN A CA 1
ATOM 669 C C . ASN A 1 82 ? -3.068 13.673 -8.650 1.00 87.50 82 ASN A C 1
ATOM 671 O O . ASN A 1 82 ? -4.210 13.645 -8.193 1.00 87.50 82 ASN A O 1
ATOM 675 N N . ARG A 1 83 ? -2.844 14.056 -9.917 1.00 90.75 83 ARG A N 1
ATOM 676 C CA . ARG A 1 83 ? -3.944 14.332 -10.854 1.00 90.75 83 ARG A CA 1
ATOM 677 C C . ARG A 1 83 ? -4.573 13.022 -11.308 1.00 90.75 83 ARG A C 1
ATOM 679 O O . ARG A 1 83 ? -3.863 12.115 -11.727 1.00 90.75 83 ARG A O 1
ATOM 686 N N . HIS A 1 84 ? -5.903 12.964 -11.354 1.00 87.19 84 HIS A N 1
ATOM 687 C CA . HIS A 1 84 ? -6.627 11.777 -11.827 1.00 87.19 84 HIS A CA 1
ATOM 688 C C . HIS A 1 84 ? -6.202 11.327 -13.235 1.00 87.19 84 HIS A C 1
ATOM 690 O O . HIS A 1 84 ? -6.092 10.133 -13.480 1.00 87.19 84 HIS A O 1
ATOM 696 N N . SER A 1 85 ? -5.887 12.264 -14.138 1.00 89.75 85 SER A N 1
ATOM 697 C CA . SER A 1 85 ? -5.405 11.961 -15.498 1.00 89.75 85 SER A CA 1
ATOM 698 C C . SER A 1 85 ? -4.036 11.274 -15.544 1.00 89.75 85 SER A C 1
ATOM 700 O O . SER A 1 85 ? -3.648 10.755 -16.589 1.00 89.75 85 SER A O 1
ATOM 702 N N . ASN A 1 86 ? -3.298 11.323 -14.434 1.00 92.31 86 ASN A N 1
ATOM 703 C CA . ASN A 1 86 ? -1.942 10.810 -14.281 1.00 92.31 86 ASN A CA 1
ATOM 704 C C . ASN A 1 86 ? -1.881 9.600 -13.334 1.00 92.31 86 ASN A C 1
ATOM 706 O O . ASN A 1 86 ? -0.802 9.075 -13.074 1.00 92.31 86 ASN A O 1
ATOM 710 N N . MET A 1 87 ? -3.028 9.140 -12.833 1.00 92.38 87 MET A N 1
ATOM 711 C CA . MET A 1 87 ? -3.125 7.874 -12.117 1.00 92.38 87 MET A CA 1
ATOM 712 C C . MET A 1 87 ? -3.303 6.743 -13.122 1.00 92.38 87 MET A C 1
ATOM 714 O O . MET A 1 87 ? -4.229 6.758 -13.934 1.00 92.38 87 MET A O 1
ATOM 718 N N . ILE A 1 88 ? -2.418 5.752 -13.071 1.00 94.44 88 ILE A N 1
ATOM 719 C CA . ILE A 1 88 ? -2.463 4.611 -13.984 1.00 94.44 88 ILE A CA 1
ATOM 720 C C . ILE A 1 88 ? -3.327 3.535 -13.340 1.00 94.44 88 ILE A C 1
ATOM 722 O O . ILE A 1 88 ? -2.948 2.964 -12.321 1.00 94.44 88 ILE A O 1
ATOM 726 N N . VAL A 1 89 ? -4.484 3.237 -13.925 1.00 95.81 89 VAL A N 1
ATOM 727 C CA . VAL A 1 89 ? -5.297 2.089 -13.509 1.00 95.81 89 VAL A CA 1
ATOM 728 C C . VAL A 1 89 ? -4.691 0.825 -14.108 1.00 95.81 89 VAL A C 1
ATOM 730 O O . VAL A 1 89 ? -4.512 0.737 -15.319 1.00 95.81 89 VAL A O 1
ATOM 733 N N . LEU A 1 90 ? -4.362 -0.140 -13.254 1.00 96.44 90 LEU A N 1
ATOM 734 C CA . LEU A 1 90 ? -3.706 -1.387 -13.644 1.00 96.44 90 LEU A CA 1
ATOM 735 C C . LEU A 1 90 ? -4.702 -2.538 -13.756 1.00 96.44 90 LEU A C 1
ATOM 737 O O . LEU A 1 90 ? -4.622 -3.341 -14.679 1.00 96.44 90 LEU A O 1
ATOM 741 N N . SER A 1 91 ? -5.638 -2.624 -12.810 1.00 97.06 91 SER A N 1
ATOM 742 C CA . SER A 1 91 ? -6.677 -3.650 -12.812 1.00 97.06 91 SER A CA 1
ATOM 743 C C . SER A 1 91 ? -7.883 -3.211 -11.989 1.00 97.06 91 SER A C 1
ATOM 745 O O . SER A 1 91 ? -7.763 -2.424 -11.047 1.00 97.06 91 SER A O 1
ATOM 747 N N . MET A 1 92 ? -9.054 -3.739 -12.335 1.00 96.69 92 MET A N 1
ATOM 748 C CA . MET A 1 92 ? -10.319 -3.471 -11.657 1.00 96.69 92 MET A CA 1
ATOM 749 C C . MET A 1 92 ? -11.051 -4.783 -11.382 1.00 96.69 92 MET A C 1
ATOM 751 O O . MET A 1 92 ? -10.989 -5.713 -12.184 1.00 96.69 92 MET A O 1
ATOM 755 N N . TRP A 1 93 ? -11.763 -4.846 -10.262 1.00 95.88 93 TRP A N 1
ATOM 756 C CA . TRP A 1 93 ? -12.653 -5.949 -9.915 1.00 95.88 93 TRP A CA 1
ATOM 757 C C . TRP A 1 93 ? -13.991 -5.403 -9.449 1.00 95.88 93 TRP A C 1
ATOM 759 O O . TRP A 1 93 ? -14.050 -4.616 -8.506 1.00 95.88 93 TRP A O 1
ATOM 769 N N . VAL A 1 94 ? -15.075 -5.857 -10.071 1.00 95.25 94 VAL A N 1
ATOM 770 C CA . VAL A 1 94 ? -16.436 -5.507 -9.663 1.00 95.25 94 VAL A CA 1
ATOM 771 C C . VAL A 1 94 ? -17.122 -6.757 -9.144 1.00 95.25 94 VAL A C 1
ATOM 773 O O . VAL A 1 94 ? -17.245 -7.752 -9.855 1.00 95.25 94 VAL A O 1
ATOM 776 N N . GLY A 1 95 ? -17.579 -6.715 -7.896 1.00 92.31 95 GLY A N 1
ATOM 777 C CA . GLY A 1 95 ? -18.208 -7.875 -7.287 1.00 92.31 95 GLY A CA 1
ATOM 778 C C . GLY A 1 95 ? -18.949 -7.570 -5.997 1.00 92.31 95 GLY A C 1
ATOM 779 O O . GLY A 1 95 ? -18.710 -6.574 -5.316 1.00 92.31 95 GLY A O 1
ATOM 780 N N . VAL A 1 96 ? -19.873 -8.467 -5.659 1.00 89.75 96 VAL A N 1
ATOM 781 C CA . VAL A 1 96 ? -20.658 -8.418 -4.413 1.00 89.75 96 VAL A CA 1
ATOM 782 C C . VAL A 1 96 ? -19.818 -8.839 -3.200 1.00 89.75 96 VAL A C 1
ATOM 784 O O . VAL A 1 96 ? -20.136 -8.527 -2.054 1.00 89.75 96 VAL A O 1
ATOM 787 N N . ARG A 1 97 ? -18.742 -9.587 -3.451 1.00 87.75 97 ARG A N 1
ATOM 788 C CA . ARG A 1 97 ? -17.787 -10.043 -2.445 1.00 87.75 97 ARG A CA 1
ATOM 789 C C . ARG A 1 97 ? -16.432 -9.401 -2.699 1.00 87.75 97 ARG A C 1
ATOM 791 O O . ARG A 1 97 ? -16.091 -9.083 -3.839 1.00 87.75 97 ARG A O 1
ATOM 798 N N . GLN A 1 98 ? -15.666 -9.274 -1.621 1.00 88.19 98 GLN A N 1
ATOM 799 C CA . GLN A 1 98 ? -14.259 -8.909 -1.684 1.00 88.19 98 GLN A CA 1
ATOM 800 C C . GLN A 1 98 ? -13.508 -9.881 -2.616 1.00 88.19 98 GLN A C 1
ATOM 802 O O . GLN A 1 98 ? -13.762 -11.089 -2.539 1.00 88.19 98 GLN A O 1
ATOM 807 N N . PRO A 1 99 ? -12.619 -9.389 -3.498 1.00 92.56 99 PRO A N 1
ATOM 808 C CA . PRO A 1 99 ? -11.880 -10.250 -4.410 1.00 92.56 99 PRO A CA 1
ATOM 809 C C . PRO A 1 99 ? -10.948 -11.193 -3.656 1.00 92.56 99 PRO A C 1
ATOM 811 O O . PRO A 1 99 ? -10.323 -10.820 -2.664 1.00 92.56 99 PRO A O 1
ATOM 814 N N . ILE A 1 100 ? -10.775 -12.398 -4.195 1.00 92.50 100 ILE A N 1
ATOM 815 C CA . ILE A 1 100 ? -9.614 -13.225 -3.871 1.00 92.50 100 ILE A CA 1
ATOM 816 C C . ILE A 1 100 ? -8.440 -12.601 -4.623 1.00 92.50 100 ILE A C 1
ATOM 818 O O . ILE A 1 100 ? -8.348 -12.731 -5.843 1.00 92.50 100 ILE A O 1
ATOM 822 N N . ILE A 1 101 ? -7.564 -11.884 -3.913 1.00 93.00 101 ILE A N 1
ATOM 823 C CA . ILE A 1 101 ? -6.579 -11.005 -4.558 1.00 93.00 101 ILE A CA 1
ATOM 824 C C . ILE A 1 101 ? -5.662 -11.745 -5.539 1.00 93.00 101 ILE A C 1
ATOM 826 O O . ILE A 1 101 ? -5.407 -11.249 -6.633 1.00 93.00 101 ILE A O 1
ATOM 830 N N . LYS A 1 102 ? -5.249 -12.972 -5.191 1.00 92.00 102 LYS A N 1
ATOM 831 C CA . LYS A 1 102 ? -4.433 -13.833 -6.057 1.00 92.00 102 LYS A CA 1
ATOM 832 C C . LYS A 1 102 ? -5.152 -14.224 -7.349 1.00 92.00 102 LYS A C 1
ATOM 834 O O . LYS A 1 102 ? -4.486 -14.423 -8.352 1.00 92.00 102 LYS A O 1
ATOM 839 N N . LEU A 1 103 ? -6.481 -14.364 -7.331 1.00 94.00 103 LEU A N 1
ATOM 840 C CA . LEU A 1 103 ? -7.271 -14.661 -8.530 1.00 94.00 103 LEU A CA 1
ATOM 841 C C . LEU A 1 103 ? -7.419 -13.407 -9.393 1.00 94.00 103 LEU A C 1
ATOM 843 O O . LEU A 1 103 ? -7.198 -13.459 -10.595 1.00 94.00 103 LEU A O 1
ATOM 847 N N . TRP A 1 104 ? -7.751 -12.281 -8.763 1.00 95.81 104 TRP A N 1
ATOM 848 C CA . TRP A 1 104 ? -7.965 -11.012 -9.453 1.00 95.81 104 TRP A CA 1
ATOM 849 C C . TRP A 1 104 ? -6.689 -10.470 -10.114 1.00 95.81 104 TRP A C 1
ATOM 851 O O . TRP A 1 104 ? -6.715 -10.053 -11.268 1.00 95.81 104 TRP A O 1
ATOM 861 N N . LEU A 1 105 ? -5.563 -10.467 -9.399 1.00 95.81 105 LEU A N 1
ATOM 862 C CA . LEU A 1 105 ? -4.355 -9.769 -9.840 1.00 95.81 105 LEU A CA 1
ATOM 863 C C . LEU A 1 105 ? -3.335 -10.665 -10.556 1.00 95.81 105 LEU A C 1
ATOM 865 O O . LEU A 1 105 ? -2.290 -10.153 -10.954 1.00 95.81 105 LEU A O 1
ATOM 869 N N . ARG A 1 106 ? -3.614 -11.966 -10.746 1.00 95.31 106 ARG A N 1
ATOM 870 C CA . ARG A 1 106 ? -2.661 -12.935 -11.323 1.00 95.31 106 ARG A CA 1
ATOM 871 C C . ARG A 1 106 ? -2.051 -12.454 -12.637 1.00 95.31 106 ARG A C 1
ATOM 873 O O . ARG A 1 106 ? -0.836 -12.306 -12.731 1.00 95.31 106 ARG A O 1
ATOM 880 N N . GLU A 1 107 ? -2.897 -12.203 -13.632 1.00 95.62 107 GLU A N 1
ATOM 881 C CA . GLU A 1 107 ? -2.453 -11.788 -14.968 1.00 95.62 107 GLU A CA 1
ATOM 882 C C . GLU A 1 107 ? -1.818 -10.397 -14.942 1.00 95.62 107 GLU A C 1
ATOM 884 O O . GLU A 1 107 ? -0.771 -10.182 -15.546 1.00 95.62 107 GLU A O 1
ATOM 889 N N . CYS A 1 108 ? -2.399 -9.469 -14.174 1.00 95.88 108 CYS A N 1
ATOM 890 C CA . CYS A 1 108 ? -1.864 -8.119 -14.018 1.00 95.88 108 CYS A CA 1
ATOM 891 C C . CYS A 1 108 ? -0.422 -8.147 -13.495 1.00 95.88 108 CYS A C 1
ATOM 893 O O . CYS A 1 108 ? 0.461 -7.528 -14.084 1.00 95.88 108 CYS A O 1
ATOM 895 N N . VAL A 1 109 ? -0.160 -8.872 -12.404 1.00 95.12 109 VAL A N 1
ATOM 896 C CA . VAL A 1 109 ? 1.185 -8.957 -11.820 1.00 95.12 109 VAL A CA 1
ATOM 897 C C . VAL A 1 109 ? 2.144 -9.702 -12.742 1.00 95.12 109 VAL A C 1
ATOM 899 O O . VAL A 1 109 ? 3.295 -9.285 -12.857 1.00 95.12 109 VAL A O 1
ATOM 902 N N . GLN A 1 110 ? 1.692 -10.740 -13.447 1.00 95.31 110 GLN A N 1
ATOM 903 C CA . GLN A 1 110 ? 2.540 -11.430 -14.416 1.00 95.31 110 GLN A CA 1
ATOM 904 C C . GLN A 1 110 ? 2.974 -10.498 -15.557 1.00 95.31 110 GLN A C 1
ATOM 906 O O . GLN A 1 110 ? 4.165 -10.419 -15.857 1.00 95.31 110 GLN A O 1
ATOM 911 N N . ASN A 1 111 ? 2.047 -9.718 -16.117 1.00 95.19 111 ASN A N 1
ATOM 912 C CA . ASN A 1 111 ? 2.357 -8.724 -17.146 1.00 95.19 111 ASN A CA 1
ATOM 913 C C . ASN A 1 111 ? 3.327 -7.651 -16.627 1.00 95.19 111 ASN A C 1
ATOM 915 O O . ASN A 1 111 ? 4.272 -7.278 -17.322 1.00 95.19 111 ASN A O 1
ATOM 919 N N . LEU A 1 112 ? 3.145 -7.189 -15.386 1.00 95.31 112 LEU A N 1
ATOM 920 C CA . LEU A 1 112 ? 4.055 -6.230 -14.755 1.00 95.31 112 LEU A CA 1
ATOM 921 C C . LEU A 1 112 ? 5.457 -6.806 -14.520 1.00 95.31 112 LEU A C 1
ATOM 923 O O . LEU A 1 112 ? 6.440 -6.097 -14.727 1.00 95.31 112 LEU A O 1
ATOM 927 N N . LYS A 1 113 ? 5.574 -8.082 -14.134 1.00 95.19 113 LYS A N 1
ATOM 928 C CA . LYS A 1 113 ? 6.871 -8.771 -14.021 1.00 95.19 113 LYS A CA 1
ATOM 929 C C . LYS A 1 113 ? 7.566 -8.873 -15.373 1.00 95.19 113 LYS A C 1
ATOM 931 O O . LYS A 1 113 ? 8.759 -8.585 -15.461 1.00 95.19 113 LYS A O 1
ATOM 936 N N . THR A 1 114 ? 6.826 -9.225 -16.424 1.00 94.62 114 THR A N 1
ATOM 937 C CA . THR A 1 114 ? 7.360 -9.239 -17.788 1.00 94.62 114 THR A CA 1
ATOM 938 C C . THR A 1 114 ? 7.872 -7.853 -18.168 1.00 94.62 114 THR A C 1
ATOM 940 O O . THR A 1 114 ? 9.050 -7.738 -18.491 1.00 94.62 114 THR A O 1
ATOM 943 N N . LEU A 1 115 ? 7.064 -6.798 -18.005 1.00 92.31 115 LEU A N 1
ATOM 944 C CA . LEU A 1 115 ? 7.473 -5.411 -18.278 1.00 92.31 115 LEU A CA 1
ATOM 945 C C . LEU A 1 115 ? 8.706 -4.976 -17.477 1.00 92.31 115 LEU A C 1
ATOM 947 O O . LEU A 1 115 ? 9.585 -4.294 -18.002 1.00 92.31 115 LEU A O 1
ATOM 951 N N . LYS A 1 116 ? 8.793 -5.384 -16.210 1.00 92.00 116 LYS A N 1
ATOM 952 C CA . LYS A 1 116 ? 9.937 -5.105 -15.341 1.00 92.00 116 LYS A CA 1
ATOM 953 C C . LYS A 1 116 ? 11.219 -5.776 -15.840 1.00 92.00 116 LYS A C 1
ATOM 955 O O . LYS A 1 116 ? 12.277 -5.158 -15.791 1.00 92.00 116 LYS A O 1
ATOM 960 N N . SER A 1 117 ? 11.119 -7.004 -16.351 1.00 91.00 117 SER A N 1
ATOM 961 C CA . SER A 1 117 ? 12.257 -7.745 -16.916 1.00 91.00 117 SER A CA 1
ATOM 962 C C . SER A 1 117 ? 12.665 -7.264 -18.316 1.00 91.00 117 SER A C 1
ATOM 964 O O . SER A 1 117 ? 13.853 -7.129 -18.597 1.00 91.00 117 SER A O 1
ATOM 966 N N . SER A 1 118 ? 11.700 -6.970 -19.194 1.00 91.12 118 SER A N 1
ATOM 967 C CA . SER A 1 118 ? 11.957 -6.583 -20.587 1.00 91.12 118 SER A CA 1
ATOM 968 C C . SER A 1 118 ? 12.331 -5.109 -20.754 1.00 91.12 118 SER A C 1
ATOM 970 O O . SER A 1 118 ? 12.964 -4.747 -21.754 1.00 91.12 118 SER A O 1
ATOM 972 N N . GLY A 1 119 ? 11.914 -4.271 -19.799 1.00 89.69 119 GLY A N 1
ATOM 973 C CA . GLY A 1 119 ? 11.858 -2.822 -19.936 1.00 89.69 119 GLY A CA 1
ATOM 974 C C . GLY A 1 119 ? 10.698 -2.369 -20.830 1.00 89.69 119 GLY A C 1
ATOM 975 O O . GLY A 1 119 ? 10.104 -3.154 -21.575 1.00 89.69 119 GLY A O 1
ATOM 976 N N . LEU A 1 120 ? 10.390 -1.077 -20.755 1.00 87.00 120 LEU A N 1
ATOM 977 C CA . LEU A 1 120 ? 9.450 -0.361 -21.607 1.00 87.00 120 LEU A CA 1
ATOM 978 C C . LEU A 1 120 ? 10.235 0.405 -22.676 1.00 87.00 120 LEU A C 1
ATOM 980 O O . LEU A 1 120 ? 11.030 1.283 -22.346 1.00 87.00 120 LEU A O 1
ATOM 984 N N . SER A 1 121 ? 10.010 0.092 -23.949 1.00 84.19 121 SER A N 1
ATOM 985 C CA . SER A 1 121 ? 10.560 0.883 -25.053 1.00 84.19 121 SER A CA 1
ATOM 986 C C . SER A 1 121 ? 9.717 2.133 -25.260 1.00 84.19 121 SER A C 1
ATOM 988 O O . SER A 1 121 ? 8.505 2.048 -25.458 1.00 84.19 121 SER A O 1
ATOM 990 N N . ILE A 1 122 ? 10.364 3.293 -25.210 1.00 78.31 122 ILE A N 1
ATOM 991 C CA . ILE A 1 122 ? 9.739 4.589 -25.495 1.00 78.31 122 ILE A CA 1
ATOM 992 C C . ILE A 1 122 ? 10.366 5.146 -26.785 1.00 78.31 122 ILE A C 1
ATOM 994 O O . ILE A 1 122 ? 11.434 4.671 -27.160 1.00 78.31 122 ILE A O 1
ATOM 998 N N . ARG A 1 123 ? 9.670 6.058 -27.490 1.00 66.00 123 ARG A N 1
ATOM 999 C CA . ARG A 1 123 ? 9.866 6.499 -28.901 1.00 66.00 123 ARG A CA 1
ATOM 1000 C C . ARG A 1 123 ? 11.256 6.327 -29.520 1.00 66.00 123 ARG A C 1
ATOM 1002 O O . ARG A 1 123 ? 11.335 5.844 -30.641 1.00 66.00 123 ARG A O 1
ATOM 1009 N N . ASP A 1 124 ? 12.321 6.657 -28.803 1.00 69.12 124 ASP A N 1
ATOM 1010 C CA . ASP A 1 124 ? 13.702 6.611 -29.297 1.00 69.12 124 ASP A CA 1
ATOM 1011 C C . ASP A 1 124 ? 14.345 5.207 -29.229 1.00 69.12 124 ASP A C 1
ATOM 1013 O O . ASP A 1 124 ? 15.563 5.062 -29.294 1.00 69.12 124 ASP A O 1
ATOM 1017 N N . GLY A 1 125 ? 13.552 4.153 -29.002 1.00 75.56 125 GLY A N 1
ATOM 1018 C CA . GLY A 1 125 ? 14.030 2.779 -28.792 1.00 75.56 125 GLY A CA 1
ATOM 1019 C C . GLY A 1 125 ? 14.719 2.563 -27.438 1.00 75.56 125 GLY A C 1
ATOM 1020 O O . GLY A 1 125 ? 15.034 1.428 -27.071 1.00 75.56 125 GLY A O 1
ATOM 1021 N N . GLN A 1 126 ? 14.904 3.634 -26.664 1.00 83.25 126 GLN A N 1
ATOM 1022 C CA . GLN A 1 126 ? 15.482 3.597 -25.333 1.00 83.25 126 GLN A CA 1
ATOM 1023 C C . GLN A 1 126 ? 14.594 2.774 -24.392 1.00 83.25 126 GLN A C 1
ATOM 1025 O O . GLN A 1 126 ? 13.386 3.005 -24.281 1.00 83.25 126 GLN A O 1
ATOM 1030 N N . LYS A 1 127 ? 15.206 1.813 -23.696 1.00 87.25 127 LYS A N 1
ATOM 1031 C CA . LYS A 1 127 ? 14.521 0.971 -22.712 1.00 87.25 127 LYS A CA 1
ATOM 1032 C C . LYS A 1 127 ? 14.512 1.623 -21.337 1.00 87.25 127 LYS A C 1
ATOM 1034 O O . LYS A 1 127 ? 15.559 2.012 -20.825 1.00 87.25 127 LYS A O 1
ATOM 1039 N N . TRP A 1 128 ? 13.325 1.677 -20.745 1.00 88.00 128 TRP A N 1
ATOM 1040 C CA . TRP A 1 128 ? 13.068 2.188 -19.407 1.00 88.00 128 TRP A CA 1
ATOM 1041 C C . TRP A 1 128 ? 12.634 1.054 -18.477 1.00 88.00 128 TRP A C 1
ATOM 1043 O O . TRP A 1 128 ? 11.670 0.349 -18.761 1.00 88.00 128 TRP A O 1
ATOM 1053 N N . PHE A 1 129 ? 13.323 0.868 -17.357 1.00 90.19 129 PHE A N 1
ATOM 1054 C CA . PHE A 1 129 ? 13.028 -0.198 -16.393 1.00 90.19 129 PHE A CA 1
ATOM 1055 C C . PHE A 1 129 ? 12.036 0.250 -15.323 1.00 90.19 129 PHE A C 1
ATOM 1057 O O . PHE A 1 129 ? 11.997 1.420 -14.957 1.00 90.19 129 PHE A O 1
ATOM 1064 N N . LEU A 1 130 ? 11.229 -0.676 -14.808 1.00 91.25 130 LEU A N 1
ATOM 1065 C CA . LEU A 1 130 ? 10.186 -0.371 -13.828 1.00 91.25 130 LEU A CA 1
ATOM 1066 C C . LEU A 1 130 ? 10.580 -0.835 -12.426 1.00 91.25 130 LEU A C 1
ATOM 1068 O O . LEU A 1 130 ? 10.989 -1.980 -12.242 1.00 91.25 130 LEU A O 1
ATOM 1072 N N . TYR A 1 131 ? 10.374 0.036 -11.442 1.00 92.25 131 TYR A N 1
ATOM 1073 C CA . TYR A 1 131 ? 10.531 -0.268 -10.022 1.00 92.25 131 TYR A CA 1
ATOM 1074 C C . TYR A 1 131 ? 9.225 -0.000 -9.272 1.00 92.25 131 TYR A C 1
ATOM 1076 O O . TYR A 1 131 ? 8.631 1.065 -9.406 1.00 92.25 131 TYR A O 1
ATOM 1084 N N . PHE A 1 132 ? 8.784 -0.939 -8.445 1.00 93.19 132 PHE A N 1
ATOM 1085 C CA . PHE A 1 132 ? 7.615 -0.796 -7.582 1.00 93.19 132 PHE A CA 1
ATOM 1086 C C . PHE A 1 132 ? 8.074 -0.753 -6.133 1.00 93.19 132 PHE A C 1
ATOM 1088 O O . PHE A 1 132 ? 8.458 -1.770 -5.563 1.00 93.19 132 PHE A O 1
ATOM 1095 N N . VAL A 1 133 ? 8.068 0.429 -5.524 1.00 92.06 133 VAL A N 1
ATOM 1096 C CA . VAL A 1 133 ? 8.753 0.636 -4.235 1.00 92.06 133 VAL A CA 1
ATOM 1097 C C . VAL A 1 133 ? 7.823 0.593 -3.030 1.00 92.06 133 VAL A C 1
ATOM 1099 O O . VAL A 1 133 ? 8.291 0.615 -1.897 1.00 92.06 133 VAL A O 1
ATOM 1102 N N . GLY A 1 134 ? 6.512 0.521 -3.244 1.00 93.69 134 GLY A N 1
ATOM 1103 C CA . GLY A 1 134 ? 5.588 0.341 -2.141 1.00 93.69 134 GLY A CA 1
ATOM 1104 C C . GLY A 1 134 ? 4.131 0.236 -2.543 1.00 93.69 134 GLY A C 1
ATOM 1105 O O . GLY A 1 134 ? 3.772 0.345 -3.718 1.00 93.69 134 GLY A O 1
ATOM 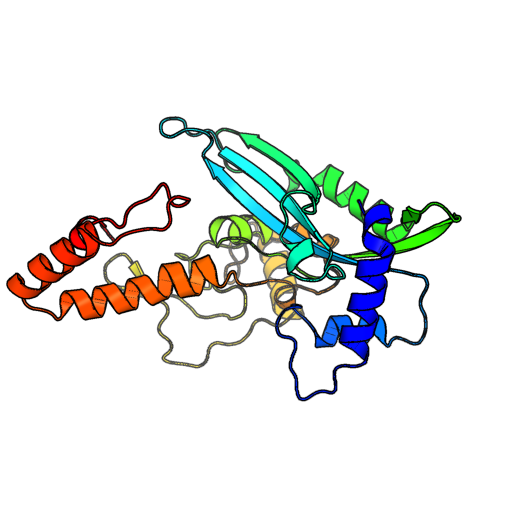1106 N N . ILE A 1 135 ? 3.302 0.027 -1.528 1.00 95.88 135 ILE A N 1
ATOM 1107 C CA . ILE A 1 135 ? 1.851 -0.050 -1.626 1.00 95.88 135 ILE A CA 1
ATOM 1108 C C . ILE A 1 135 ? 1.198 0.804 -0.543 1.00 95.88 135 ILE A C 1
ATOM 1110 O O . ILE A 1 135 ? 1.592 0.749 0.622 1.00 95.88 135 ILE A O 1
ATOM 1114 N N . ILE A 1 136 ? 0.190 1.575 -0.936 1.00 94.94 136 ILE A N 1
ATOM 1115 C CA . ILE A 1 136 ? -0.654 2.378 -0.057 1.00 94.94 136 ILE A CA 1
ATOM 1116 C C . ILE A 1 136 ? -2.122 1.991 -0.249 1.00 94.94 136 ILE A C 1
ATOM 1118 O O . ILE A 1 136 ? -2.546 1.563 -1.324 1.00 94.94 136 ILE A O 1
ATOM 1122 N N . GLY A 1 137 ? -2.897 2.134 0.814 1.00 92.94 137 GLY A N 1
ATOM 1123 C CA . GLY A 1 137 ? -4.334 1.922 0.816 1.00 92.94 137 GLY A CA 1
ATOM 1124 C C . GLY A 1 137 ? -4.889 2.158 2.210 1.00 92.94 137 GLY A C 1
ATOM 1125 O O . GLY A 1 137 ? -4.140 2.338 3.177 1.00 92.94 137 GLY A O 1
ATOM 1126 N N . ASP A 1 138 ? -6.209 2.137 2.327 1.00 90.94 138 ASP A N 1
ATOM 1127 C CA . ASP A 1 138 ? -6.846 2.104 3.635 1.00 90.94 138 ASP A CA 1
ATOM 1128 C C . ASP A 1 138 ? -6.599 0.746 4.334 1.00 90.94 138 ASP A C 1
ATOM 1130 O O . ASP A 1 138 ? -6.088 -0.215 3.749 1.00 90.94 138 ASP A O 1
ATOM 1134 N N . CYS A 1 139 ? -6.921 0.642 5.628 1.00 89.38 139 CYS A N 1
ATOM 1135 C CA . CYS A 1 139 ? -6.659 -0.597 6.368 1.00 89.38 139 CYS A CA 1
ATOM 1136 C C . CYS A 1 139 ? -7.356 -1.838 5.765 1.00 89.38 139 CYS A C 1
ATOM 1138 O O . CYS A 1 139 ? -6.714 -2.888 5.713 1.00 89.38 139 CYS A O 1
ATOM 1140 N N . PRO A 1 140 ? -8.631 -1.783 5.326 1.00 90.25 140 PRO A N 1
ATOM 1141 C CA . PRO A 1 140 ? -9.271 -2.874 4.589 1.00 90.25 140 PRO A CA 1
ATOM 1142 C C . PRO A 1 140 ? -8.541 -3.297 3.308 1.00 90.25 140 PRO A C 1
ATOM 1144 O O . PRO A 1 140 ? -8.383 -4.502 3.081 1.00 90.25 140 PRO A O 1
ATOM 1147 N N . ALA A 1 141 ? -8.083 -2.348 2.492 1.00 93.12 141 ALA A N 1
ATOM 1148 C CA . ALA A 1 141 ? -7.335 -2.638 1.278 1.00 93.12 141 ALA A CA 1
ATOM 1149 C C . ALA A 1 141 ? -5.967 -3.242 1.592 1.00 93.12 141 ALA A C 1
ATOM 1151 O O . ALA A 1 141 ? -5.628 -4.298 1.059 1.00 93.12 141 ALA A O 1
ATOM 1152 N N . LEU A 1 142 ? -5.210 -2.659 2.521 1.00 94.31 142 LEU A N 1
ATOM 1153 C CA . LEU A 1 142 ? -3.911 -3.204 2.917 1.00 94.31 142 LEU A CA 1
ATOM 1154 C C . LEU A 1 142 ? -4.038 -4.576 3.591 1.00 94.31 142 LEU A C 1
ATOM 1156 O O . LEU A 1 142 ? -3.222 -5.454 3.330 1.00 94.31 142 LEU A O 1
ATOM 1160 N N . LYS A 1 143 ? -5.097 -4.828 4.369 1.00 93.88 143 LYS A N 1
ATOM 1161 C CA . LYS A 1 143 ? -5.411 -6.171 4.891 1.00 93.88 143 LYS A CA 1
ATOM 1162 C C . LYS A 1 143 ? -5.479 -7.202 3.757 1.00 93.88 143 LYS A C 1
ATOM 1164 O O . LYS A 1 143 ? -4.885 -8.275 3.861 1.00 93.88 143 LYS A O 1
ATOM 1169 N N . LEU A 1 144 ? -6.205 -6.868 2.690 1.00 94.75 144 LEU A N 1
ATOM 1170 C CA . LEU A 1 144 ? -6.355 -7.721 1.515 1.00 94.75 144 LEU A CA 1
ATOM 1171 C C . LEU A 1 144 ? -5.033 -7.881 0.755 1.00 94.75 144 LEU A C 1
ATOM 1173 O O . LEU A 1 144 ? -4.650 -9.002 0.432 1.00 94.75 144 LEU A O 1
ATOM 1177 N N . ALA A 1 145 ? -4.340 -6.771 0.493 1.00 95.38 145 ALA A N 1
ATOM 1178 C CA . ALA A 1 145 ? -3.074 -6.750 -0.232 1.00 95.38 145 ALA A CA 1
ATOM 1179 C C . ALA A 1 145 ? -2.003 -7.609 0.436 1.00 95.38 145 ALA A C 1
ATOM 1181 O O . ALA A 1 145 ? -1.301 -8.368 -0.229 1.00 95.38 145 ALA A O 1
ATOM 1182 N N . LEU A 1 146 ? -1.894 -7.480 1.756 1.00 96.19 146 LEU A N 1
ATOM 1183 C CA . LEU A 1 146 ? -0.827 -8.070 2.551 1.00 96.19 146 LEU A CA 1
ATOM 1184 C C . LEU A 1 146 ? -1.136 -9.496 3.011 1.00 96.19 146 LEU A C 1
ATOM 1186 O O . LEU A 1 146 ? -0.284 -10.111 3.644 1.00 96.19 146 LEU A O 1
ATOM 1190 N N . ASN A 1 147 ? -2.337 -10.006 2.713 1.00 95.88 147 ASN A N 1
ATOM 1191 C CA . ASN A 1 147 ? -2.859 -11.260 3.254 1.00 95.88 147 ASN A CA 1
ATOM 1192 C C . ASN A 1 147 ? -2.665 -11.341 4.781 1.00 95.88 147 ASN A C 1
ATOM 1194 O O . ASN A 1 147 ? -2.061 -12.264 5.328 1.00 95.88 147 ASN A O 1
ATOM 1198 N N . HIS A 1 148 ? -3.133 -10.299 5.465 1.00 96.31 148 HIS A N 1
ATOM 1199 C CA . HIS A 1 148 ? -2.941 -10.100 6.896 1.00 96.31 148 HIS A CA 1
ATOM 1200 C C . HIS A 1 148 ? -4.299 -10.007 7.595 1.00 96.31 148 HIS A C 1
ATOM 1202 O O . HIS A 1 148 ? -5.328 -9.716 6.980 1.00 96.31 148 HIS A O 1
ATOM 1208 N N . ILE A 1 149 ? -4.339 -10.229 8.902 1.00 95.12 149 ILE A N 1
ATOM 1209 C CA . ILE A 1 149 ? -5.546 -9.970 9.688 1.00 95.12 149 ILE A CA 1
ATOM 1210 C C . ILE A 1 149 ? -5.905 -8.481 9.702 1.00 95.12 149 ILE A C 1
ATOM 1212 O O . ILE A 1 149 ? -5.064 -7.598 9.522 1.00 95.12 149 ILE A O 1
ATOM 1216 N N . GLY A 1 150 ? -7.183 -8.208 9.967 1.00 90.88 150 GLY A N 1
ATOM 1217 C CA . GLY A 1 150 ? -7.675 -6.846 10.150 1.00 90.88 150 GLY A CA 1
ATOM 1218 C C . GLY A 1 150 ? -7.311 -6.258 11.514 1.00 90.88 150 GLY A C 1
ATOM 1219 O O . GLY A 1 150 ? -6.889 -6.963 12.429 1.00 90.88 150 GLY A O 1
ATOM 1220 N N . ASN A 1 151 ? -7.582 -4.964 11.663 1.00 84.94 151 ASN A N 1
ATOM 1221 C CA . ASN A 1 151 ? -7.309 -4.137 12.846 1.00 84.94 151 ASN A CA 1
ATOM 1222 C C . ASN A 1 151 ? -7.899 -4.625 14.188 1.00 84.94 151 ASN A C 1
ATOM 1224 O O . ASN A 1 151 ? -7.543 -4.081 15.228 1.00 84.94 151 ASN A O 1
ATOM 1228 N N . ASN A 1 152 ? -8.791 -5.617 14.191 1.00 87.25 152 ASN A N 1
ATOM 1229 C CA . ASN A 1 152 ? -9.385 -6.188 15.407 1.00 87.25 152 ASN A CA 1
ATOM 1230 C C . ASN A 1 152 ? -8.726 -7.507 15.866 1.00 87.25 152 ASN A C 1
ATOM 1232 O O . ASN A 1 152 ? -9.131 -8.061 16.893 1.00 87.25 152 ASN A O 1
ATOM 1236 N N . GLY A 1 153 ? -7.762 -8.043 15.110 1.00 90.25 153 GLY A N 1
ATOM 1237 C CA . GLY A 1 153 ? -7.091 -9.303 15.443 1.00 90.25 153 GLY A CA 1
ATOM 1238 C C . GLY A 1 153 ? -5.833 -9.130 16.304 1.00 90.25 153 GLY A C 1
ATOM 1239 O O . GLY A 1 153 ? -5.288 -8.042 16.435 1.00 90.25 153 GLY A O 1
ATOM 1240 N N . TYR A 1 154 ? -5.347 -10.222 16.885 1.00 92.62 154 TYR A N 1
ATOM 1241 C CA . TYR A 1 154 ? -4.092 -10.238 17.644 1.00 92.62 154 TYR A CA 1
ATOM 1242 C C . TYR A 1 154 ? -2.893 -10.053 16.716 1.00 92.62 154 TYR A C 1
ATOM 1244 O O . TYR A 1 154 ? -2.824 -10.742 15.706 1.00 92.62 154 TYR A O 1
ATOM 1252 N N . TYR A 1 155 ? -1.945 -9.174 17.058 1.00 95.00 155 TYR A N 1
ATOM 1253 C CA . TYR A 1 155 ? -0.775 -8.876 16.218 1.00 95.00 155 TYR A CA 1
ATOM 1254 C C . TYR A 1 155 ? -1.124 -8.223 14.871 1.00 95.00 155 TYR A C 1
ATOM 1256 O O . TYR A 1 155 ? -0.449 -8.449 13.871 1.00 95.00 155 TYR A O 1
ATOM 1264 N N . CYS A 1 156 ? -2.171 -7.387 14.820 1.00 94.00 156 CYS A N 1
ATOM 1265 C CA . CYS A 1 156 ? -2.650 -6.796 13.565 1.00 94.00 156 CYS A CA 1
ATOM 1266 C C . CYS A 1 156 ? -1.705 -5.765 12.927 1.00 94.00 156 CYS A C 1
ATOM 1268 O O . CYS A 1 156 ? -1.934 -5.368 11.786 1.00 94.00 156 CYS A O 1
ATOM 1270 N N . CYS A 1 157 ? -0.702 -5.276 13.659 1.00 94.00 157 CYS A N 1
ATOM 1271 C CA . CYS A 1 157 ? 0.222 -4.277 13.143 1.00 94.00 157 CYS A CA 1
ATOM 1272 C C . CYS A 1 157 ? 1.154 -4.898 12.097 1.00 94.00 157 CYS A C 1
ATOM 1274 O O . CYS A 1 157 ? 1.788 -5.930 12.330 1.00 94.00 157 CYS A O 1
ATOM 1276 N N . TRP A 1 158 ? 1.285 -4.225 10.955 1.00 94.81 158 TRP A N 1
ATOM 1277 C CA . TRP A 1 158 ? 2.161 -4.673 9.875 1.00 94.81 158 TRP A CA 1
ATOM 1278 C C . TRP A 1 158 ? 3.645 -4.457 10.161 1.00 94.81 158 TRP A C 1
ATOM 1280 O O . TRP A 1 158 ? 4.476 -5.070 9.505 1.00 94.81 158 TRP A O 1
ATOM 1290 N N . PHE A 1 159 ? 3.984 -3.597 11.122 1.00 94.94 159 PHE A N 1
ATOM 1291 C CA . PHE A 1 159 ? 5.367 -3.203 11.402 1.00 94.94 159 PHE A CA 1
ATOM 1292 C C . PHE A 1 159 ? 5.904 -3.770 12.714 1.00 94.94 159 PHE A C 1
ATOM 1294 O O . PHE A 1 159 ? 7.114 -3.903 12.866 1.00 94.94 159 PHE A O 1
ATOM 1301 N N . CYS A 1 160 ? 5.039 -4.123 13.664 1.00 94.88 160 CYS A N 1
ATOM 1302 C CA . CYS A 1 160 ? 5.447 -4.652 14.962 1.00 94.88 160 CYS A CA 1
ATOM 1303 C C . CYS A 1 160 ? 4.542 -5.795 15.425 1.00 94.88 160 CYS A C 1
ATOM 1305 O O . CYS A 1 160 ? 3.444 -5.999 14.907 1.00 94.88 160 CYS A O 1
ATOM 1307 N N . LYS A 1 161 ? 5.008 -6.534 16.429 1.00 94.62 161 LYS A N 1
ATOM 1308 C CA . LYS A 1 161 ? 4.310 -7.658 17.058 1.00 94.62 161 LYS A CA 1
ATOM 1309 C C . LYS A 1 161 ? 3.571 -7.228 18.326 1.00 94.62 161 LYS A C 1
ATOM 1311 O O . LYS A 1 161 ? 3.647 -7.897 19.350 1.00 94.62 161 LYS A O 1
ATOM 1316 N N . ILE A 1 162 ? 2.872 -6.093 18.280 1.00 94.56 162 ILE A N 1
ATOM 1317 C CA . ILE A 1 162 ? 2.033 -5.675 19.407 1.00 94.56 162 ILE A CA 1
ATOM 1318 C C . ILE A 1 162 ? 0.820 -6.600 19.531 1.00 94.56 162 ILE A C 1
ATOM 1320 O O . ILE A 1 162 ? 0.015 -6.728 18.605 1.00 94.56 162 ILE A O 1
ATOM 1324 N N . GLU A 1 163 ? 0.691 -7.260 20.676 1.00 93.00 163 GLU A N 1
ATOM 1325 C CA . GLU A 1 163 ? -0.468 -8.090 20.968 1.00 93.00 163 GLU A CA 1
ATOM 1326 C C . GLU A 1 163 ? -1.637 -7.214 21.414 1.00 93.00 163 GLU A C 1
ATOM 1328 O O . GLU A 1 163 ? -1.482 -6.298 22.220 1.00 93.00 163 GLU A O 1
ATOM 1333 N N . GLY A 1 164 ? -2.823 -7.477 20.871 1.00 90.94 164 GLY A N 1
ATOM 1334 C CA . GLY A 1 164 ? -4.010 -6.749 21.282 1.00 90.94 164 GLY A CA 1
ATOM 1335 C C . GLY A 1 164 ? -4.748 -7.483 22.396 1.00 90.94 164 GLY A C 1
ATOM 1336 O O . GLY A 1 164 ? -5.055 -8.665 22.260 1.00 90.94 164 GLY A O 1
ATOM 1337 N N . ILE A 1 165 ? -5.150 -6.773 23.442 1.00 90.81 165 ILE A N 1
ATOM 1338 C CA . ILE A 1 165 ? -5.960 -7.307 24.543 1.00 90.81 165 ILE A CA 1
ATOM 1339 C C . ILE A 1 165 ? -7.444 -6.998 24.341 1.00 90.81 165 ILE A C 1
ATOM 1341 O O . ILE A 1 165 ? -7.820 -6.064 23.626 1.00 90.81 165 ILE A O 1
ATOM 1345 N N . HIS A 1 166 ? -8.304 -7.814 24.943 1.00 90.19 166 HIS A N 1
ATOM 1346 C CA . HIS A 1 166 ? -9.747 -7.637 24.851 1.00 90.19 166 HIS A CA 1
ATOM 1347 C C . HIS A 1 166 ? -10.251 -6.837 26.057 1.00 90.19 166 HIS A C 1
ATOM 1349 O O . HIS A 1 166 ? -10.255 -7.346 27.173 1.00 90.19 166 HIS A O 1
ATOM 1355 N N . ILE A 1 167 ? -10.691 -5.596 25.834 1.00 84.62 167 ILE A N 1
ATOM 1356 C CA . ILE A 1 167 ? -11.255 -4.724 26.874 1.00 84.62 167 ILE A CA 1
ATOM 1357 C C . ILE A 1 167 ? -12.605 -4.196 26.390 1.00 84.62 167 ILE A C 1
ATOM 1359 O O . ILE A 1 167 ? -12.690 -3.542 25.349 1.00 84.62 167 ILE A O 1
ATOM 1363 N N . GLY A 1 168 ? -13.670 -4.453 27.156 1.00 79.62 168 GLY A N 1
ATOM 1364 C CA . GLY A 1 168 ? -14.989 -3.859 26.913 1.00 79.62 168 GLY A CA 1
ATOM 1365 C C . GLY A 1 168 ? -15.552 -4.148 25.516 1.00 79.62 168 GLY A C 1
ATOM 1366 O O . GLY A 1 168 ? -15.999 -3.230 24.831 1.00 79.62 168 GLY A O 1
ATOM 1367 N N . LYS A 1 169 ? -15.494 -5.414 25.071 1.00 80.31 169 LYS A N 1
ATOM 1368 C CA . LYS A 1 169 ? -15.907 -5.881 23.728 1.00 80.31 169 LYS A CA 1
ATOM 1369 C C . LYS A 1 169 ? -15.074 -5.334 22.561 1.00 80.31 169 LYS A C 1
ATOM 1371 O O . LYS A 1 169 ? -15.423 -5.562 21.404 1.00 80.31 169 LYS A O 1
ATOM 1376 N N . LYS A 1 170 ? -13.969 -4.634 22.831 1.00 82.25 170 LYS A N 1
ATOM 1377 C CA . LYS A 1 170 ? -13.083 -4.056 21.813 1.00 82.25 170 LYS A CA 1
ATOM 1378 C C . LYS A 1 170 ? -11.670 -4.607 21.949 1.00 82.25 170 LYS A C 1
ATOM 1380 O O . LYS A 1 170 ? -11.202 -4.908 23.045 1.00 82.25 170 LYS A O 1
ATOM 1385 N N . ARG A 1 171 ? -10.983 -4.720 20.812 1.00 89.38 171 ARG A N 1
ATOM 1386 C CA . ARG A 1 171 ? -9.544 -4.980 20.773 1.00 89.38 171 ARG A CA 1
ATOM 1387 C C . ARG A 1 171 ? -8.811 -3.668 21.037 1.00 89.38 171 ARG A C 1
ATOM 1389 O O . ARG A 1 171 ? -9.087 -2.675 20.364 1.00 89.38 171 ARG A O 1
ATOM 1396 N N . GLN A 1 172 ? -7.904 -3.671 22.003 1.00 88.56 172 GLN A N 1
ATOM 1397 C CA . GLN A 1 172 ? -7.039 -2.537 22.320 1.00 88.56 172 GLN A CA 1
ATOM 1398 C C . GLN A 1 172 ? -5.576 -2.969 22.275 1.00 88.56 172 GLN A C 1
ATOM 1400 O O . GLN A 1 172 ? -5.275 -4.137 22.497 1.00 88.56 172 GLN A O 1
ATOM 1405 N N . TYR A 1 173 ? -4.680 -2.031 21.981 1.00 89.62 173 TYR A N 1
ATOM 1406 C CA . TYR A 1 173 ? -3.247 -2.285 21.819 1.00 89.62 173 TYR A CA 1
ATOM 1407 C C . TYR A 1 173 ? -2.478 -1.414 22.816 1.00 89.62 173 TYR A C 1
ATOM 1409 O O . TYR A 1 173 ? -2.081 -0.301 22.465 1.00 89.62 173 TYR A O 1
ATOM 1417 N N . PRO A 1 174 ? -2.357 -1.853 24.079 1.00 85.25 174 PRO A N 1
ATOM 1418 C CA . PRO A 1 174 ? -1.689 -1.081 25.114 1.00 85.25 174 PRO A CA 1
ATOM 1419 C C . PRO A 1 174 ? -0.206 -0.944 24.776 1.00 85.25 174 PRO A C 1
ATOM 1421 O O . PRO A 1 174 ? 0.483 -1.925 24.500 1.00 85.25 174 PRO A O 1
ATOM 1424 N N . PHE A 1 175 ? 0.293 0.288 24.811 1.00 84.56 175 PHE A N 1
ATOM 1425 C CA . PHE A 1 175 ? 1.706 0.587 24.598 1.00 84.56 175 PHE A CA 1
ATOM 1426 C C . PHE A 1 175 ? 2.446 0.630 25.943 1.00 84.56 175 PHE A C 1
ATOM 1428 O O . PHE A 1 175 ? 3.058 1.628 26.304 1.00 84.56 175 PHE A O 1
ATOM 1435 N N . GLU A 1 176 ? 2.327 -0.442 26.726 1.00 84.25 176 GLU A N 1
ATOM 1436 C CA . GLU A 1 176 ? 3.004 -0.562 28.029 1.00 84.25 176 GLU A CA 1
ATOM 1437 C C . GLU A 1 176 ? 4.471 -0.975 27.874 1.00 84.25 176 GLU A C 1
ATOM 1439 O O . GLU A 1 176 ? 5.326 -0.596 28.671 1.00 84.25 176 GLU A O 1
ATOM 1444 N N . LYS A 1 177 ? 4.770 -1.753 26.829 1.00 83.94 177 LYS A N 1
ATOM 1445 C CA . LYS A 1 177 ? 6.117 -2.206 26.474 1.00 83.94 177 LYS A CA 1
ATOM 1446 C C . LYS A 1 177 ? 6.378 -1.895 25.010 1.00 83.94 177 LYS A C 1
ATOM 1448 O O . LYS A 1 177 ? 5.487 -2.060 24.177 1.00 83.94 177 LYS A O 1
ATOM 1453 N N . THR A 1 178 ? 7.609 -1.499 24.695 1.00 89.25 178 THR A N 1
ATOM 1454 C CA . THR A 1 178 ? 8.046 -1.311 23.309 1.00 89.25 178 THR A CA 1
ATOM 1455 C C . THR A 1 178 ? 7.864 -2.624 22.543 1.00 89.25 178 THR A C 1
ATOM 1457 O O . THR A 1 178 ? 8.497 -3.622 22.900 1.00 89.25 178 THR A O 1
ATOM 1460 N N . PRO A 1 179 ? 7.000 -2.669 21.514 1.00 92.38 179 PRO A N 1
ATOM 1461 C CA . PRO A 1 179 ? 6.735 -3.902 20.796 1.00 92.38 179 PRO A CA 1
ATOM 1462 C C . PRO A 1 179 ? 7.930 -4.280 19.922 1.00 92.38 179 PRO A C 1
ATOM 1464 O O . PRO A 1 179 ? 8.600 -3.423 19.343 1.00 92.38 179 PRO A O 1
ATOM 1467 N N . THR A 1 180 ? 8.164 -5.580 19.765 1.00 94.81 180 THR A N 1
ATOM 1468 C CA . THR A 1 180 ? 9.181 -6.087 18.839 1.00 94.81 180 THR A CA 1
ATOM 1469 C C . THR A 1 180 ? 8.809 -5.722 17.404 1.00 94.81 180 THR A C 1
ATOM 1471 O O . THR A 1 180 ? 7.706 -6.024 16.944 1.00 94.81 180 THR A O 1
ATOM 1474 N N . MET A 1 181 ? 9.727 -5.086 16.678 1.00 96.19 181 MET A N 1
ATOM 1475 C CA . MET A 1 181 ? 9.533 -4.755 15.265 1.00 96.19 181 MET A CA 1
ATOM 1476 C C . MET A 1 181 ? 9.646 -6.006 14.388 1.00 96.19 181 MET A C 1
ATOM 1478 O O . MET A 1 181 ? 10.430 -6.912 14.672 1.00 96.19 181 MET A O 1
ATOM 1482 N N . ARG A 1 182 ? 8.869 -6.058 13.305 1.00 96.69 182 ARG A N 1
ATOM 1483 C CA . ARG A 1 182 ? 8.980 -7.107 12.286 1.00 96.69 182 ARG A CA 1
ATOM 1484 C C . ARG A 1 182 ? 10.169 -6.796 11.389 1.00 96.69 182 ARG A C 1
ATOM 1486 O O . ARG A 1 182 ? 10.228 -5.724 10.792 1.00 96.69 182 ARG A O 1
ATOM 1493 N N . SER A 1 183 ? 11.097 -7.738 11.275 1.00 96.62 183 SER A N 1
ATOM 1494 C CA . SER A 1 183 ? 12.150 -7.664 10.265 1.00 96.62 183 SER A CA 1
ATOM 1495 C C . SER A 1 183 ? 11.636 -8.214 8.934 1.00 96.62 183 SER A C 1
ATOM 1497 O O . SER A 1 183 ? 10.622 -8.912 8.896 1.00 96.62 183 SER A O 1
ATOM 1499 N N . ILE A 1 184 ? 12.356 -7.946 7.841 1.00 95.69 184 ILE A N 1
ATOM 1500 C CA . ILE A 1 184 ? 12.069 -8.553 6.529 1.00 95.69 18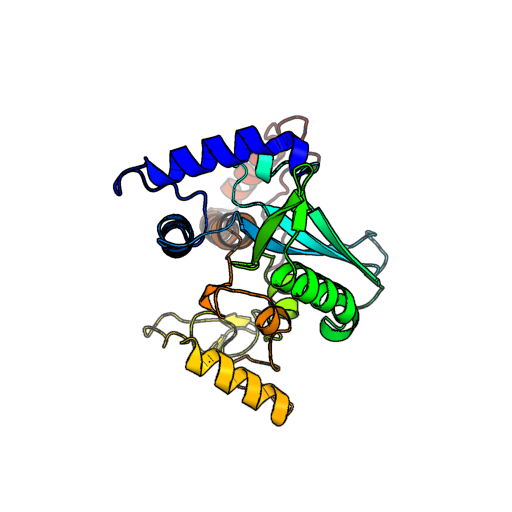4 ILE A CA 1
ATOM 1501 C C . ILE A 1 184 ? 12.029 -10.085 6.655 1.00 95.69 184 ILE A C 1
ATOM 1503 O O . ILE A 1 184 ? 11.093 -10.728 6.186 1.00 95.69 184 ILE A O 1
ATOM 1507 N N . ASN A 1 185 ? 13.008 -10.657 7.365 1.00 97.19 185 ASN A N 1
ATOM 1508 C CA . ASN A 1 185 ? 13.119 -12.099 7.564 1.00 97.19 185 ASN A CA 1
ATOM 1509 C C . ASN A 1 185 ? 11.963 -12.657 8.402 1.00 97.19 185 ASN A C 1
ATOM 1511 O O . ASN A 1 185 ? 11.382 -13.672 8.027 1.00 97.19 185 ASN A O 1
ATOM 1515 N N . SER A 1 186 ? 11.596 -12.004 9.513 1.00 97.25 186 SER A N 1
ATOM 1516 C CA . SER A 1 186 ? 10.489 -12.504 10.338 1.00 97.25 186 SER A CA 1
ATOM 1517 C C . SER A 1 186 ? 9.157 -12.391 9.596 1.00 97.25 186 SER A C 1
ATOM 1519 O O . SER A 1 186 ? 8.373 -13.329 9.620 1.00 97.25 186 SER A O 1
ATOM 1521 N N . TYR A 1 187 ? 8.930 -11.289 8.872 1.00 97.62 187 TYR A N 1
ATOM 1522 C CA . TYR A 1 187 ? 7.720 -11.082 8.075 1.00 97.62 187 TYR A CA 1
ATOM 1523 C C . TYR A 1 187 ? 7.544 -12.169 7.003 1.00 97.62 187 TYR A C 1
ATOM 1525 O O . TYR A 1 187 ? 6.463 -12.748 6.866 1.00 97.62 187 TYR A O 1
ATOM 1533 N N . ILE A 1 188 ? 8.600 -12.488 6.243 1.00 97.38 188 ILE A N 1
ATOM 1534 C CA . ILE A 1 188 ? 8.493 -13.499 5.185 1.00 97.38 188 ILE A CA 1
ATOM 1535 C C . ILE A 1 188 ? 8.389 -14.924 5.735 1.00 97.38 188 ILE A C 1
ATOM 1537 O O . ILE A 1 188 ? 7.622 -15.719 5.199 1.00 97.38 188 ILE A O 1
ATOM 1541 N N . ASN A 1 189 ? 9.108 -15.253 6.808 1.00 98.06 189 ASN A N 1
ATOM 1542 C CA . ASN A 1 189 ? 9.053 -16.593 7.392 1.00 98.06 189 ASN A CA 1
ATOM 1543 C C . ASN A 1 189 ? 7.684 -16.869 8.023 1.00 98.06 189 ASN A C 1
ATOM 1545 O O . ASN A 1 189 ? 7.086 -17.900 7.735 1.00 98.06 189 ASN A O 1
ATOM 1549 N N . GLU A 1 190 ? 7.145 -15.918 8.789 1.00 98.19 190 GLU A N 1
ATOM 1550 C CA . GLU A 1 190 ? 5.822 -16.048 9.417 1.00 98.19 190 GLU A CA 1
ATOM 1551 C C . GLU A 1 190 ? 4.699 -16.103 8.372 1.00 98.19 190 GLU A C 1
ATOM 1553 O O . GLU A 1 190 ? 3.750 -16.869 8.516 1.00 98.19 190 GLU A O 1
ATOM 1558 N N . SER A 1 191 ? 4.811 -15.339 7.278 1.00 98.00 191 SER A N 1
ATOM 1559 C CA . SER A 1 191 ? 3.832 -15.412 6.185 1.00 98.00 191 SER A CA 1
ATOM 1560 C C . SER A 1 191 ? 3.878 -16.730 5.406 1.00 98.00 191 SER A C 1
ATOM 1562 O O . SER A 1 191 ? 2.823 -17.242 5.030 1.00 98.00 191 SER A O 1
ATOM 1564 N N . LYS A 1 192 ? 5.068 -17.308 5.196 1.00 98.12 192 LYS A N 1
ATOM 1565 C CA . LYS A 1 192 ? 5.230 -18.652 4.617 1.00 98.12 192 LYS A CA 1
ATOM 1566 C C . LYS A 1 192 ? 4.645 -19.725 5.527 1.00 98.12 192 LYS A C 1
ATOM 1568 O O . LYS A 1 192 ? 3.914 -20.584 5.050 1.00 98.12 192 LYS A O 1
ATOM 1573 N N . GLU A 1 193 ? 4.940 -19.653 6.821 1.00 98.31 193 GLU A N 1
ATOM 1574 C CA . GLU A 1 193 ? 4.405 -20.580 7.817 1.00 98.31 193 GLU A CA 1
ATOM 1575 C C . GLU A 1 193 ? 2.871 -20.530 7.851 1.00 98.31 193 GLU A C 1
ATOM 1577 O O . GLU A 1 193 ? 2.222 -21.573 7.785 1.00 98.31 193 GLU A O 1
ATOM 1582 N N . ALA A 1 194 ? 2.283 -19.329 7.850 1.00 98.00 194 ALA A N 1
ATOM 1583 C CA . ALA A 1 194 ? 0.834 -19.157 7.790 1.00 98.00 194 ALA A CA 1
ATOM 1584 C C . ALA A 1 194 ? 0.209 -19.763 6.522 1.00 98.00 194 ALA A C 1
ATOM 1586 O O . ALA A 1 194 ? -0.862 -20.363 6.586 1.00 98.00 194 ALA A O 1
ATOM 1587 N N . GLU A 1 195 ? 0.874 -19.626 5.371 1.00 97.12 195 GLU A N 1
ATOM 1588 C CA . GLU A 1 195 ? 0.397 -20.186 4.104 1.00 97.12 195 GLU A CA 1
ATOM 1589 C C . GLU A 1 195 ? 0.464 -21.716 4.078 1.00 97.12 195 GLU A C 1
ATOM 1591 O O . GLU A 1 195 ? -0.495 -22.356 3.652 1.00 97.12 195 GLU A O 1
ATOM 1596 N N . VAL A 1 196 ? 1.566 -22.298 4.559 1.00 97.81 196 VAL A N 1
ATOM 1597 C CA . VAL A 1 196 ? 1.757 -23.756 4.609 1.00 97.81 196 VAL A CA 1
ATOM 1598 C C . VAL A 1 196 ? 0.788 -24.403 5.596 1.00 97.81 196 VAL A C 1
ATOM 1600 O O . VAL A 1 196 ? 0.162 -25.409 5.273 1.00 97.81 196 VAL A O 1
ATOM 1603 N N . ASN A 1 197 ? 0.638 -23.812 6.781 1.00 96.50 197 ASN A N 1
ATOM 1604 C CA . ASN A 1 197 ? -0.188 -24.379 7.844 1.00 96.50 197 ASN A CA 1
ATOM 1605 C C . ASN A 1 197 ? -1.682 -24.058 7.669 1.00 96.50 197 ASN A C 1
ATOM 1607 O O . ASN A 1 197 ? -2.523 -24.679 8.314 1.00 96.50 197 ASN A O 1
ATOM 1611 N N . GLY A 1 198 ? -2.030 -23.073 6.831 1.00 95.81 198 GLY A N 1
ATOM 1612 C CA . GLY A 1 198 ? -3.405 -22.588 6.682 1.00 95.81 198 GLY A CA 1
ATOM 1613 C C . GLY A 1 198 ? -3.952 -21.906 7.943 1.00 95.81 198 GLY A C 1
ATOM 1614 O O . GLY A 1 198 ? -5.166 -21.776 8.108 1.00 95.81 198 GLY A O 1
ATOM 1615 N N . THR A 1 199 ? -3.070 -21.479 8.849 1.00 96.06 199 THR A N 1
ATOM 1616 C CA . THR A 1 199 ? -3.410 -20.882 10.146 1.00 96.06 199 THR A CA 1
ATOM 1617 C C . THR A 1 199 ? -2.795 -19.500 10.296 1.00 96.06 199 THR A C 1
ATOM 1619 O O . THR A 1 199 ? -1.783 -19.177 9.687 1.00 96.06 199 THR A O 1
ATOM 1622 N N . ASN A 1 200 ? -3.382 -18.677 11.162 1.00 96.50 200 ASN A N 1
ATOM 1623 C CA . ASN A 1 200 ? -2.823 -17.370 11.485 1.00 96.50 200 ASN A CA 1
ATOM 1624 C C . ASN A 1 200 ? -1.498 -17.510 12.259 1.00 96.50 200 ASN A C 1
ATOM 1626 O O . ASN A 1 200 ? -1.488 -18.121 13.326 1.00 96.50 200 ASN A O 1
ATOM 1630 N N . VAL A 1 201 ? -0.425 -16.887 11.764 1.00 97.62 201 VAL A N 1
ATOM 1631 C CA . VAL A 1 201 ? 0.876 -16.796 12.451 1.00 97.62 201 VAL A CA 1
ATOM 1632 C C . VAL A 1 201 ? 1.219 -15.329 12.671 1.00 97.62 201 VAL A C 1
ATOM 1634 O O . VAL A 1 201 ? 1.494 -14.597 11.722 1.00 97.62 201 VAL A O 1
ATOM 1637 N N . ASN A 1 202 ? 1.181 -14.874 13.928 1.00 96.12 202 ASN A N 1
ATOM 1638 C CA . ASN A 1 202 ? 1.442 -13.479 14.309 1.00 96.12 202 ASN A CA 1
ATOM 1639 C C . ASN A 1 202 ? 0.729 -12.461 13.401 1.00 96.12 202 ASN A C 1
ATOM 1641 O O . ASN A 1 202 ? 1.326 -11.471 13.000 1.00 96.12 202 ASN A O 1
ATOM 1645 N N . GLY A 1 203 ? -0.525 -12.696 13.029 1.00 96.50 203 GLY A N 1
ATOM 1646 C CA . GLY A 1 203 ? -1.314 -11.811 12.171 1.00 96.50 203 GLY A CA 1
ATOM 1647 C C . GLY A 1 203 ? -1.212 -12.081 10.665 1.00 96.50 203 GLY A C 1
ATOM 1648 O O . GLY A 1 203 ? -2.063 -11.603 9.911 1.00 96.50 203 GLY A O 1
ATOM 1649 N N . HIS A 1 204 ? -0.254 -12.881 10.204 1.00 97.88 204 HIS A N 1
ATOM 1650 C CA . HIS A 1 204 ? -0.194 -13.305 8.808 1.00 97.88 204 HIS A CA 1
ATOM 1651 C C . HIS A 1 204 ? -1.243 -14.383 8.516 1.00 97.88 204 HIS A C 1
ATOM 1653 O O . HIS A 1 204 ? -1.423 -15.305 9.307 1.00 97.88 204 HIS A O 1
ATOM 1659 N N . LEU A 1 205 ? -1.919 -14.278 7.369 1.00 97.06 205 LEU A N 1
ATOM 1660 C CA . LEU A 1 205 ? -2.837 -15.298 6.832 1.00 97.06 205 LEU A CA 1
ATOM 1661 C C . LEU A 1 205 ? -2.232 -16.043 5.627 1.00 97.06 205 LEU A C 1
ATOM 1663 O O . LEU A 1 205 ? -2.884 -16.881 5.012 1.00 97.06 205 LEU A O 1
ATOM 1667 N N . GLY A 1 206 ? -1.001 -15.695 5.263 1.00 97.00 206 GLY A N 1
ATOM 1668 C CA . GLY A 1 206 ? -0.231 -16.279 4.176 1.00 97.00 206 GLY A CA 1
ATOM 1669 C C . GLY A 1 206 ? 0.664 -15.235 3.517 1.00 97.00 206 GLY A C 1
ATOM 1670 O O . GLY A 1 206 ? 0.780 -14.102 3.997 1.00 97.00 206 GLY A O 1
ATOM 1671 N N . ILE A 1 207 ? 1.279 -15.594 2.392 1.00 96.81 207 ILE A N 1
ATOM 1672 C CA . ILE A 1 207 ? 2.182 -14.697 1.668 1.00 96.81 207 ILE A CA 1
ATOM 1673 C C . ILE A 1 207 ? 1.373 -13.614 0.944 1.00 96.81 207 ILE A C 1
ATOM 1675 O O . ILE A 1 207 ? 0.390 -13.891 0.249 1.00 96.81 207 ILE A O 1
ATOM 1679 N N . SER A 1 208 ? 1.802 -12.361 1.106 1.00 96.00 208 SER A N 1
ATOM 1680 C CA . SER A 1 208 ? 1.282 -11.224 0.346 1.00 96.00 208 SER A CA 1
ATOM 1681 C C . SER A 1 208 ? 1.544 -11.417 -1.144 1.00 96.00 208 SER A C 1
ATOM 1683 O O . SER A 1 208 ? 2.680 -11.660 -1.552 1.00 96.00 208 SER A O 1
ATOM 1685 N N . PHE A 1 209 ? 0.521 -11.212 -1.974 1.00 92.38 209 PHE A N 1
ATOM 1686 C CA . PHE A 1 209 ? 0.683 -11.297 -3.426 1.00 92.38 209 PHE A CA 1
ATOM 1687 C C . PHE A 1 209 ? 1.647 -10.225 -3.970 1.00 92.38 209 PHE A C 1
ATOM 1689 O O . PHE A 1 209 ? 2.311 -10.423 -4.984 1.00 92.38 209 PHE A O 1
A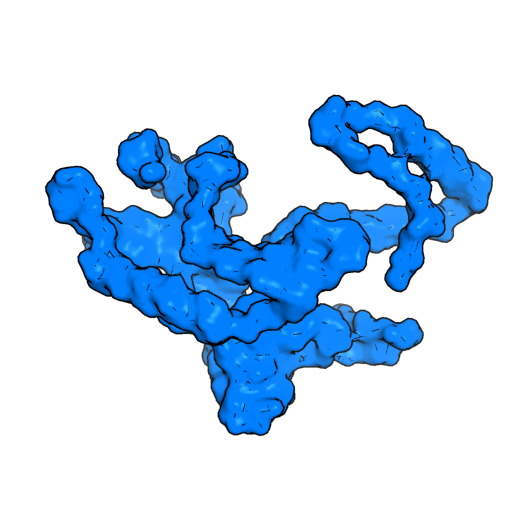TOM 1696 N N . PHE A 1 210 ? 1.799 -9.107 -3.250 1.00 95.56 210 PHE A N 1
ATOM 1697 C CA . PHE A 1 210 ? 2.727 -8.037 -3.618 1.00 95.56 210 PHE A CA 1
ATOM 1698 C C . PHE A 1 210 ? 4.195 -8.350 -3.307 1.00 95.56 210 PHE A C 1
ATOM 1700 O O . PHE A 1 210 ? 5.078 -7.665 -3.825 1.00 95.56 210 PHE A O 1
ATOM 1707 N N . ASN A 1 211 ? 4.480 -9.401 -2.530 1.00 94.06 211 ASN A N 1
ATOM 1708 C CA . ASN A 1 211 ? 5.853 -9.838 -2.268 1.00 94.06 211 ASN A CA 1
ATOM 1709 C C . ASN A 1 211 ? 6.592 -10.250 -3.556 1.00 94.06 211 ASN A C 1
ATOM 1711 O O . ASN A 1 211 ? 7.815 -10.228 -3.602 1.00 94.06 211 ASN A O 1
ATOM 1715 N N . GLU A 1 212 ? 5.857 -10.615 -4.608 1.00 90.50 212 GLU A N 1
ATOM 1716 C CA . GLU A 1 212 ? 6.429 -11.054 -5.881 1.00 90.50 212 GLU A CA 1
ATOM 1717 C C . GLU A 1 212 ? 6.790 -9.908 -6.844 1.00 90.50 212 GLU A C 1
ATOM 1719 O O . GLU A 1 212 ? 7.424 -10.159 -7.870 1.00 90.50 212 GLU A O 1
ATOM 1724 N N . ILE A 1 213 ? 6.348 -8.674 -6.573 1.00 94.44 213 ILE A N 1
ATOM 1725 C CA . ILE A 1 213 ? 6.487 -7.542 -7.508 1.00 94.44 213 ILE A CA 1
ATOM 1726 C C . ILE A 1 213 ? 7.204 -6.333 -6.902 1.00 94.44 213 ILE A C 1
ATOM 1728 O O . ILE A 1 213 ? 7.884 -5.611 -7.638 1.00 94.44 213 ILE A O 1
ATOM 1732 N N . LEU A 1 214 ? 7.089 -6.122 -5.586 1.00 94.75 214 LEU A N 1
ATOM 1733 C CA . LEU A 1 214 ? 7.734 -5.006 -4.897 1.00 94.75 214 LEU A CA 1
ATOM 1734 C C . LEU A 1 214 ? 9.260 -5.162 -4.856 1.00 94.75 214 LEU A C 1
ATOM 1736 O O . LEU A 1 214 ? 9.786 -6.226 -4.545 1.00 94.75 214 LEU A O 1
ATOM 1740 N N . ASP A 1 215 ? 9.965 -4.068 -5.129 1.00 92.38 215 ASP A N 1
ATOM 1741 C CA . ASP A 1 215 ? 11.422 -3.943 -4.997 1.00 92.38 215 ASP A CA 1
ATOM 1742 C C . ASP A 1 215 ? 11.859 -3.629 -3.567 1.00 92.38 215 ASP A C 1
ATOM 1744 O O . ASP A 1 215 ? 12.981 -3.939 -3.173 1.00 92.38 215 ASP A O 1
ATOM 1748 N N . VAL A 1 216 ? 10.973 -3.012 -2.783 1.00 91.31 216 VAL A N 1
ATOM 1749 C CA . VAL A 1 216 ? 11.179 -2.814 -1.349 1.00 91.31 216 VAL A CA 1
ATOM 1750 C C . VAL A 1 216 ? 10.439 -3.929 -0.613 1.00 91.31 216 VAL A C 1
ATOM 1752 O O . VAL A 1 216 ? 9.211 -4.006 -0.707 1.00 91.31 216 VAL A O 1
ATOM 1755 N N . PRO A 1 217 ? 11.151 -4.795 0.127 1.00 93.31 217 PRO A N 1
ATOM 1756 C CA . PRO A 1 217 ? 10.533 -5.934 0.786 1.00 93.31 217 PRO A CA 1
ATOM 1757 C C . PRO A 1 217 ? 9.550 -5.496 1.875 1.00 93.31 217 PRO A C 1
ATOM 1759 O O . PRO A 1 217 ? 9.703 -4.453 2.517 1.00 93.31 217 PRO A O 1
ATOM 1762 N N . LEU A 1 218 ? 8.541 -6.329 2.114 1.00 95.44 218 LEU A N 1
ATOM 1763 C CA . LEU A 1 218 ? 7.610 -6.144 3.222 1.00 95.44 218 LEU A CA 1
ATOM 1764 C C . LEU A 1 218 ? 8.305 -6.465 4.565 1.00 95.44 218 LEU A C 1
ATOM 1766 O O . LEU A 1 218 ? 9.174 -7.337 4.609 1.00 95.44 218 LEU A O 1
ATOM 1770 N N . PRO A 1 219 ? 7.961 -5.757 5.658 1.00 95.00 219 PRO A N 1
ATOM 1771 C CA . PRO A 1 219 ? 6.906 -4.745 5.758 1.00 95.00 219 PRO A CA 1
ATOM 1772 C C . PRO A 1 219 ? 7.322 -3.346 5.289 1.00 95.00 219 PRO A C 1
ATOM 1774 O O . PRO A 1 219 ? 6.483 -2.454 5.244 1.00 95.00 219 PRO A O 1
ATOM 1777 N N . HIS A 1 220 ? 8.593 -3.121 4.950 1.00 92.31 220 HIS A N 1
ATOM 1778 C CA . HIS A 1 220 ? 9.086 -1.779 4.643 1.00 92.31 220 HIS A CA 1
ATOM 1779 C C . HIS A 1 220 ? 8.406 -1.156 3.424 1.00 92.31 220 HIS A C 1
ATOM 1781 O O . HIS A 1 220 ? 8.186 0.041 3.443 1.00 92.31 220 HIS A O 1
ATOM 1787 N N . GLY A 1 221 ? 7.988 -1.933 2.420 1.00 93.00 221 GLY A N 1
ATOM 1788 C CA . GLY A 1 221 ? 7.221 -1.421 1.273 1.00 93.00 221 GLY A CA 1
ATOM 1789 C C . GLY A 1 221 ? 5.784 -0.961 1.586 1.00 93.00 221 GLY A C 1
ATOM 1790 O O . GLY A 1 221 ? 5.065 -0.564 0.671 1.00 93.00 221 GLY A O 1
ATOM 1791 N N . ILE A 1 222 ? 5.323 -1.030 2.838 1.00 94.56 222 ILE A N 1
ATOM 1792 C CA . ILE A 1 222 ? 3.965 -0.627 3.231 1.00 94.56 222 ILE A CA 1
ATOM 1793 C C . ILE A 1 222 ? 3.945 0.862 3.564 1.00 94.56 222 ILE A C 1
ATOM 1795 O O . ILE A 1 222 ? 4.703 1.334 4.411 1.00 94.56 222 ILE A O 1
ATOM 1799 N N . LEU A 1 223 ? 3.025 1.592 2.941 1.00 92.12 223 LEU A N 1
ATOM 1800 C CA . LEU A 1 223 ? 2.809 3.012 3.178 1.00 92.12 223 LEU A CA 1
ATOM 1801 C C . LEU A 1 223 ? 1.521 3.247 3.957 1.00 92.12 223 LEU A C 1
ATOM 1803 O O . LEU A 1 223 ? 0.467 2.696 3.649 1.00 92.12 223 LEU A O 1
ATOM 1807 N N . MET A 1 224 ? 1.627 4.103 4.968 1.00 86.62 224 MET A N 1
ATOM 1808 C CA . MET A 1 224 ? 0.516 4.497 5.823 1.00 86.62 224 MET A CA 1
ATOM 1809 C C . MET A 1 224 ? -0.181 5.723 5.237 1.00 86.62 224 MET A C 1
ATOM 1811 O O . MET A 1 224 ? 0.443 6.764 5.040 1.00 86.62 224 MET A O 1
ATOM 1815 N N . ASP A 1 225 ? -1.486 5.617 5.003 1.00 84.94 225 ASP A N 1
ATOM 1816 C CA . ASP A 1 225 ? -2.292 6.751 4.567 1.00 84.94 225 ASP A CA 1
ATOM 1817 C C . ASP A 1 225 ? -2.555 7.726 5.729 1.00 84.94 225 ASP A C 1
ATOM 1819 O O . ASP A 1 225 ? -3.364 7.478 6.632 1.00 84.94 225 ASP A O 1
ATOM 1823 N N . TYR A 1 226 ? -1.873 8.873 5.681 1.00 83.56 226 TYR A N 1
ATOM 1824 C CA . TYR A 1 226 ? -2.003 9.955 6.655 1.00 83.56 226 TYR A CA 1
ATOM 1825 C C . TYR A 1 226 ? -3.446 10.461 6.812 1.00 83.56 226 TYR A C 1
ATOM 1827 O O . TYR A 1 226 ? -3.866 10.777 7.931 1.00 83.56 226 TYR A O 1
ATOM 1835 N N . MET A 1 227 ? -4.225 10.510 5.727 1.00 83.69 227 MET A N 1
ATOM 1836 C CA . MET A 1 227 ? -5.613 10.965 5.770 1.00 83.69 227 MET A CA 1
ATOM 1837 C C . MET A 1 227 ? -6.470 9.993 6.584 1.00 83.69 227 MET A C 1
ATOM 1839 O O . MET A 1 227 ? -7.192 10.416 7.489 1.00 83.69 227 MET A O 1
ATOM 1843 N N . HIS A 1 228 ? -6.377 8.693 6.303 1.00 80.44 228 HIS A N 1
ATOM 1844 C CA . HIS A 1 228 ? -7.195 7.686 6.982 1.00 80.44 228 HIS A CA 1
ATOM 1845 C C . HIS A 1 228 ? -6.761 7.447 8.435 1.00 80.44 228 HIS A C 1
ATOM 1847 O O . HIS A 1 228 ? -7.610 7.225 9.306 1.00 80.44 228 HIS A O 1
ATOM 1853 N N . ILE A 1 229 ? -5.460 7.515 8.718 1.00 81.00 229 ILE A N 1
ATOM 1854 C CA . ILE A 1 229 ? -4.915 7.219 10.048 1.00 81.00 229 ILE A CA 1
ATOM 1855 C C . ILE A 1 229 ? -4.951 8.454 10.947 1.00 81.00 229 ILE A C 1
ATOM 1857 O O . ILE A 1 229 ? -5.562 8.426 12.015 1.00 81.00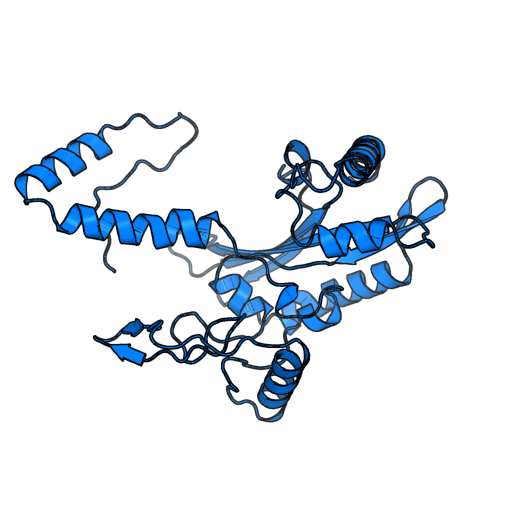 229 ILE A O 1
ATOM 1861 N N . THR A 1 230 ? -4.338 9.557 10.525 1.00 82.81 230 THR A N 1
ATOM 1862 C CA . THR A 1 230 ? -4.194 10.734 11.385 1.00 82.81 230 THR A CA 1
ATOM 1863 C C . THR A 1 230 ? -5.437 11.608 11.321 1.00 82.81 230 THR A C 1
ATOM 1865 O O . THR A 1 230 ? -6.107 11.780 12.339 1.00 82.81 230 THR A O 1
ATOM 1868 N N . LEU A 1 231 ? -5.776 12.116 10.130 1.00 83.62 231 LEU A N 1
ATOM 1869 C CA . LEU A 1 231 ? -6.824 13.134 9.978 1.00 83.62 231 LEU A CA 1
ATOM 1870 C C . LEU A 1 231 ? -8.229 12.591 10.249 1.00 83.62 231 LEU A C 1
ATOM 1872 O O . LEU A 1 231 ? -9.075 13.299 10.792 1.00 83.62 231 LEU A O 1
ATOM 1876 N N . LEU A 1 232 ? -8.497 11.340 9.873 1.00 81.25 232 LEU A N 1
ATOM 1877 C CA . LEU A 1 232 ? -9.805 10.732 10.076 1.00 81.25 232 LEU A CA 1
ATOM 1878 C C . LEU A 1 232 ? -9.906 10.018 11.425 1.00 81.25 232 LEU A C 1
ATOM 1880 O O . LEU A 1 232 ? -10.857 10.267 12.162 1.00 81.25 232 LEU A O 1
ATOM 1884 N N . ARG A 1 233 ? -8.978 9.110 11.754 1.00 79.31 233 ARG A N 1
ATOM 1885 C CA . ARG A 1 233 ? -9.100 8.267 12.955 1.00 79.31 233 ARG A CA 1
ATOM 1886 C C . ARG A 1 233 ? -8.609 8.984 14.212 1.00 79.31 233 ARG A C 1
ATOM 1888 O O . ARG A 1 233 ? -9.405 9.178 15.129 1.00 79.31 233 ARG A O 1
ATOM 1895 N N . HIS A 1 234 ? -7.338 9.384 14.267 1.00 81.81 234 HIS A N 1
ATOM 1896 C CA . HIS A 1 234 ? -6.761 9.984 15.477 1.00 81.81 234 HIS A CA 1
ATOM 1897 C C . HIS A 1 234 ? -7.404 11.326 15.824 1.00 81.81 234 HIS A C 1
ATOM 1899 O O . HIS A 1 234 ? -7.854 11.503 16.958 1.00 81.81 234 HIS A O 1
ATOM 1905 N N . THR A 1 235 ? -7.532 12.237 14.854 1.00 86.25 235 THR A N 1
ATOM 1906 C CA . THR A 1 235 ? -8.180 13.536 15.079 1.00 86.25 235 THR A CA 1
ATOM 1907 C C . THR A 1 235 ? -9.611 13.356 15.570 1.00 86.25 235 THR A C 1
ATOM 1909 O O . THR A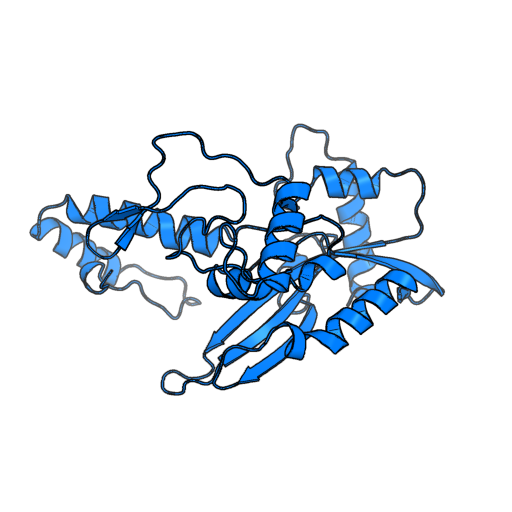 1 235 ? -10.004 14.012 16.530 1.00 86.25 235 THR A O 1
ATOM 1912 N N . ARG A 1 236 ? -10.381 12.420 14.997 1.00 83.56 236 ARG A N 1
ATOM 1913 C CA . ARG A 1 236 ? -11.739 12.135 15.478 1.00 83.56 236 ARG A CA 1
ATOM 1914 C C . ARG A 1 236 ? -11.745 11.639 16.920 1.00 83.56 236 ARG A C 1
ATOM 1916 O O . ARG A 1 236 ? -12.576 12.108 17.688 1.00 83.56 236 ARG A O 1
ATOM 1923 N N . CYS A 1 237 ? -10.854 10.721 17.296 1.00 82.75 237 CYS A N 1
ATOM 1924 C CA . CYS A 1 237 ? -10.767 10.232 18.675 1.00 82.75 237 CYS A CA 1
ATOM 1925 C C . CYS A 1 237 ? -10.464 11.367 19.663 1.00 82.75 237 CYS A C 1
ATOM 1927 O O . CYS A 1 237 ? -11.164 11.506 20.662 1.00 82.75 237 CYS A O 1
ATOM 1929 N N . VAL A 1 238 ? -9.467 12.203 19.360 1.00 87.69 238 VAL A N 1
ATOM 1930 C CA . VAL A 1 238 ? -9.081 13.337 20.215 1.00 87.69 238 VAL A CA 1
ATOM 1931 C C . VAL A 1 238 ? -10.217 14.353 20.320 1.00 87.69 238 VAL A C 1
ATOM 1933 O O . VAL A 1 238 ? -10.597 14.741 21.422 1.00 87.69 238 VAL A O 1
ATOM 1936 N N . VAL A 1 239 ? -10.814 14.739 19.188 1.00 87.81 239 VAL A N 1
ATOM 1937 C CA . VAL A 1 239 ? -11.940 15.683 19.158 1.00 87.81 239 VAL A CA 1
ATOM 1938 C C . VAL A 1 239 ? -13.138 15.132 19.926 1.00 87.81 239 VAL A C 1
ATOM 1940 O O . VAL A 1 239 ? -13.760 15.881 20.670 1.00 87.81 239 VAL A O 1
ATOM 1943 N N . LEU A 1 240 ? -13.448 13.837 19.802 1.00 86.50 240 LEU A N 1
ATOM 1944 C CA . LEU A 1 240 ? -14.527 13.206 20.565 1.00 86.50 240 LEU A CA 1
ATOM 1945 C C . LEU A 1 240 ? -14.253 13.228 22.068 1.00 86.50 240 LEU A C 1
ATOM 1947 O O . LEU A 1 240 ? -15.164 13.537 22.829 1.00 86.50 240 LEU A O 1
ATOM 1951 N N . GLN A 1 241 ? -13.021 12.947 22.491 1.00 87.69 241 GLN A N 1
ATOM 1952 C CA . GLN A 1 241 ? -12.659 12.967 23.907 1.00 87.69 241 GLN A CA 1
ATOM 1953 C C . GLN A 1 241 ? -12.782 14.376 24.501 1.00 87.69 241 GLN A C 1
ATOM 1955 O O . GLN A 1 241 ? -13.354 14.547 25.576 1.00 87.69 241 GLN A O 1
ATOM 1960 N N . ILE A 1 242 ? -12.301 15.393 23.779 1.00 90.38 242 ILE A N 1
ATOM 1961 C CA . ILE A 1 242 ? -12.449 16.802 24.169 1.00 90.38 242 ILE A CA 1
ATOM 1962 C C . ILE A 1 242 ? -13.933 17.197 24.171 1.00 90.38 242 ILE A C 1
ATOM 1964 O O . ILE A 1 242 ? -14.421 17.813 25.109 1.00 90.38 242 ILE A O 1
ATOM 1968 N N . TYR A 1 243 ? -14.695 16.799 23.153 1.00 89.50 243 TYR A N 1
ATOM 1969 C CA . TYR A 1 243 ? -16.127 17.083 23.082 1.00 89.50 243 TYR A CA 1
ATOM 1970 C C . TYR A 1 243 ? -16.894 16.480 24.270 1.00 89.50 243 TYR A C 1
ATOM 1972 O O . TYR A 1 243 ? -17.768 17.124 24.856 1.00 89.50 243 TYR A O 1
ATOM 1980 N N . GLN A 1 244 ? -16.532 15.257 24.661 1.00 88.31 244 GLN A N 1
ATOM 1981 C CA . GLN A 1 244 ? -17.105 14.544 25.799 1.00 88.31 244 GLN A CA 1
ATOM 1982 C C . GLN A 1 244 ? -16.684 15.108 27.163 1.00 88.31 244 GLN A C 1
ATOM 1984 O O . GLN A 1 244 ? -17.324 14.764 28.156 1.00 88.31 244 GLN A O 1
ATOM 1989 N N . SER A 1 245 ? -15.681 15.987 27.251 1.00 92.38 245 SER A N 1
ATOM 1990 C CA . SER A 1 245 ? -15.347 16.662 28.512 1.00 92.38 245 SER A CA 1
ATOM 1991 C C . SER A 1 245 ? -16.195 17.917 28.763 1.00 92.38 245 SER A C 1
ATOM 1993 O O . SER A 1 245 ? -16.330 18.350 29.905 1.00 92.38 245 SER A O 1
ATOM 1995 N N . PHE A 1 246 ? -16.830 18.482 27.729 1.00 92.94 246 PHE A N 1
ATOM 1996 C CA . PHE A 1 246 ? -17.696 19.657 27.875 1.00 92.94 246 PHE A CA 1
ATOM 1997 C C . PHE A 1 246 ? -19.067 19.329 28.471 1.00 92.94 246 PHE A C 1
ATOM 1999 O O . PHE A 1 246 ? -19.575 18.214 28.327 1.00 92.94 246 PHE A O 1
ATOM 2006 N N . SER A 1 247 ? -19.714 20.333 29.071 1.00 94.12 247 SER A N 1
ATOM 2007 C CA . SER A 1 247 ? -21.095 20.223 29.552 1.00 94.12 247 SER A CA 1
ATOM 2008 C C . SER A 1 247 ? -22.098 20.089 28.392 1.00 94.12 247 SER A C 1
ATOM 2010 O O . SER A 1 247 ? -21.831 20.572 2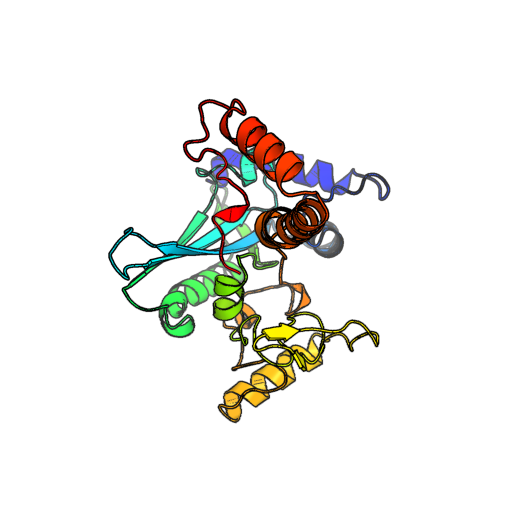7.285 1.00 94.12 247 SER A O 1
ATOM 2012 N N . PRO A 1 248 ? -23.287 19.494 28.615 1.00 91.81 248 PRO A N 1
ATOM 2013 C CA . PRO A 1 248 ? -24.306 19.347 27.570 1.00 91.81 248 PRO A CA 1
ATOM 2014 C C . PRO A 1 248 ? -24.689 20.664 26.877 1.00 91.81 248 PRO A C 1
ATOM 2016 O O . PRO A 1 248 ? -24.882 20.688 25.665 1.00 91.81 248 PRO A O 1
ATOM 2019 N N . LYS A 1 249 ? -24.736 21.778 27.623 1.00 94.25 249 LYS A N 1
ATOM 2020 C CA . LYS A 1 249 ? -25.046 23.108 27.077 1.00 94.25 249 LYS A CA 1
ATOM 2021 C C . LYS A 1 249 ? -23.995 23.568 26.060 1.00 94.25 249 LYS A C 1
ATOM 2023 O O . LYS A 1 249 ? -24.352 24.000 24.969 1.00 94.25 249 LYS A O 1
ATOM 2028 N N . ILE A 1 250 ? -22.711 23.422 26.399 1.00 93.12 250 ILE A N 1
ATOM 2029 C CA . ILE A 1 250 ? -21.594 23.779 25.510 1.00 93.12 250 ILE A CA 1
ATOM 2030 C C . ILE A 1 250 ? -21.587 22.872 24.275 1.00 93.12 250 ILE A C 1
ATOM 2032 O O . ILE A 1 250 ? -21.390 23.346 23.160 1.00 93.12 250 ILE A O 1
ATOM 2036 N N . ARG A 1 251 ? -21.860 21.575 24.448 1.00 91.50 251 ARG A N 1
ATOM 2037 C CA . ARG A 1 251 ? -21.960 20.620 23.335 1.00 91.50 251 ARG A CA 1
ATOM 2038 C C . ARG A 1 251 ? -23.014 21.028 22.303 1.00 91.50 251 ARG A C 1
ATOM 2040 O O . ARG A 1 251 ? -22.714 21.033 21.115 1.00 91.50 251 ARG A O 1
ATOM 2047 N N . ILE A 1 252 ? -24.203 21.440 22.752 1.00 89.75 252 ILE A N 1
ATOM 2048 C CA . ILE A 1 252 ? -25.270 21.950 21.871 1.00 89.75 252 ILE A CA 1
ATOM 2049 C C . ILE A 1 252 ? -24.814 23.210 21.125 1.00 89.75 252 ILE A C 1
ATOM 2051 O O . ILE A 1 252 ? -25.067 23.347 19.928 1.00 89.75 252 ILE A O 1
ATOM 2055 N N . GLU A 1 253 ? -24.123 24.128 21.804 1.00 90.50 253 GLU A N 1
ATOM 2056 C CA . GLU A 1 253 ? -23.587 25.336 21.170 1.00 90.50 253 GLU A CA 1
ATOM 2057 C C . GLU A 1 253 ? -22.550 25.000 20.085 1.00 90.50 253 GLU A C 1
ATOM 2059 O O . GLU A 1 253 ? -22.609 25.552 18.984 1.00 90.50 253 GLU A O 1
ATOM 2064 N N . ILE A 1 254 ? -21.639 24.063 20.365 1.00 88.56 254 ILE A N 1
ATOM 2065 C CA . ILE A 1 254 ? -20.642 23.572 19.404 1.00 88.56 254 ILE A CA 1
ATOM 2066 C C . ILE A 1 254 ? -21.328 22.912 18.204 1.00 88.56 254 ILE A C 1
ATOM 2068 O O . ILE A 1 254 ? -21.029 23.277 17.067 1.00 88.56 254 ILE A O 1
ATOM 2072 N N . ASP A 1 255 ? -22.266 21.987 18.435 1.00 87.38 255 ASP A N 1
ATOM 2073 C CA . ASP A 1 255 ? -23.010 21.308 17.366 1.00 87.38 255 ASP A CA 1
ATOM 2074 C C . ASP A 1 255 ? -23.744 22.327 16.472 1.00 87.38 255 ASP A C 1
ATOM 2076 O O . ASP A 1 255 ? -23.717 22.211 15.243 1.00 87.38 255 ASP A O 1
ATOM 2080 N N . ASN A 1 256 ? -24.331 23.374 17.065 1.00 86.31 256 ASN A N 1
ATOM 2081 C CA . ASN A 1 256 ? -24.953 24.465 16.316 1.00 86.31 256 ASN A CA 1
ATOM 2082 C C . ASN A 1 256 ? -23.926 25.249 15.485 1.00 86.31 256 ASN A C 1
ATOM 2084 O O . ASN A 1 256 ? -24.143 25.438 14.287 1.00 86.31 256 ASN A O 1
ATOM 2088 N N . LYS A 1 257 ? -22.788 25.659 16.061 1.00 86.00 257 LYS A N 1
ATOM 2089 C CA . LYS A 1 257 ? -21.727 26.370 15.318 1.00 86.00 257 LYS A CA 1
ATOM 2090 C C . LYS A 1 257 ? -21.192 25.541 14.144 1.00 86.00 257 LYS A C 1
ATOM 2092 O O . LYS A 1 257 ? -21.064 26.067 13.040 1.00 86.00 257 LYS A O 1
ATOM 2097 N N . LEU A 1 258 ? -20.944 24.246 14.351 1.00 83.06 258 LEU A N 1
ATOM 2098 C CA . LEU A 1 258 ? -20.467 23.332 13.305 1.00 83.06 258 LEU A CA 1
ATOM 2099 C C . LEU A 1 258 ? -21.500 23.136 12.189 1.00 83.06 258 LEU A C 1
ATOM 2101 O O . LEU A 1 258 ? -21.137 23.086 11.012 1.00 83.06 258 LEU A O 1
ATOM 2105 N N . ARG A 1 259 ? -22.794 23.072 12.532 1.00 78.00 259 ARG A N 1
ATOM 2106 C CA . ARG A 1 259 ? -23.888 22.941 11.556 1.00 78.00 259 ARG A CA 1
ATOM 2107 C C . ARG A 1 259 ? -23.950 24.116 10.575 1.00 78.00 259 ARG A C 1
ATOM 2109 O O . ARG A 1 259 ? -24.318 23.910 9.417 1.00 78.00 259 ARG A O 1
ATOM 2116 N N . PHE A 1 260 ? -23.604 25.322 11.025 1.00 77.69 260 PHE A N 1
ATOM 2117 C CA . PHE A 1 260 ? -23.640 26.546 10.215 1.00 77.69 260 PHE A CA 1
ATOM 2118 C C . PHE A 1 260 ? -22.291 26.926 9.593 1.00 77.69 260 PHE A C 1
ATOM 2120 O O . PHE A 1 260 ? -22.190 27.967 8.940 1.00 77.69 260 PHE A O 1
ATOM 2127 N N . GLN A 1 261 ? -21.258 26.097 9.751 1.00 80.12 261 GLN A N 1
ATOM 2128 C CA . GLN A 1 261 ? -19.959 26.365 9.150 1.00 80.12 261 GLN A CA 1
ATOM 2129 C C . GLN A 1 261 ? -20.071 26.385 7.618 1.00 80.12 261 GLN A C 1
ATOM 2131 O O . GLN A 1 261 ? -20.631 25.479 6.996 1.00 80.12 261 GLN A O 1
ATOM 2136 N N . LYS A 1 262 ? -19.546 27.447 6.997 1.00 74.69 262 LYS A N 1
ATOM 2137 C CA . LYS A 1 262 ? -19.482 27.559 5.538 1.00 74.69 262 LYS A CA 1
ATOM 2138 C C . LYS A 1 262 ? -18.399 26.614 5.020 1.00 74.69 262 LYS A C 1
ATOM 2140 O O . LYS A 1 262 ? -17.247 26.712 5.432 1.00 74.69 262 LYS A O 1
ATOM 2145 N N . PHE A 1 263 ? -18.772 25.720 4.111 1.00 73.50 263 PHE A N 1
ATOM 2146 C CA . PHE A 1 263 ? -17.835 24.854 3.395 1.00 73.50 263 PHE A CA 1
ATOM 2147 C C . PHE A 1 263 ? -17.504 25.463 2.033 1.00 73.50 263 PHE A C 1
ATOM 2149 O O . PHE A 1 263 ? -18.364 26.138 1.456 1.00 73.50 263 PHE A O 1
ATOM 2156 N N . PRO A 1 264 ? -16.299 25.216 1.484 1.00 78.25 264 PRO A N 1
ATOM 2157 C CA . PRO A 1 264 ? -16.047 25.496 0.080 1.00 78.25 264 PRO A CA 1
ATOM 2158 C C . PRO A 1 264 ? -17.105 24.789 -0.773 1.00 78.25 264 PRO A C 1
ATOM 2160 O O . PRO A 1 264 ? -17.483 23.652 -0.487 1.00 78.25 264 PRO A O 1
ATOM 2163 N N . HIS A 1 265 ? -17.582 25.466 -1.817 1.00 70.31 265 HIS A N 1
ATOM 2164 C CA . HIS A 1 265 ? -18.692 25.014 -2.666 1.00 70.31 265 HIS A CA 1
ATOM 2165 C C . HIS A 1 265 ? -18.472 23.626 -3.298 1.00 70.31 265 HIS A C 1
ATOM 2167 O O . HIS A 1 265 ? -19.428 22.973 -3.700 1.00 70.31 265 HIS A O 1
ATOM 2173 N N . THR A 1 266 ? -17.226 23.156 -3.358 1.00 67.00 266 THR A N 1
ATOM 2174 C CA . THR A 1 266 ? -16.828 21.843 -3.878 1.00 67.00 266 THR A CA 1
ATOM 2175 C C . THR A 1 266 ? -17.079 20.677 -2.913 1.00 67.00 266 THR A C 1
ATOM 2177 O O . THR A 1 266 ? -17.030 19.519 -3.330 1.00 67.00 266 THR A O 1
ATOM 2180 N N . PHE A 1 267 ? -17.371 20.931 -1.632 1.00 62.94 267 PHE A N 1
ATOM 2181 C CA . PHE A 1 267 ? -17.638 19.882 -0.645 1.00 62.94 267 PHE A CA 1
ATOM 2182 C C . PHE A 1 267 ? -19.141 19.604 -0.523 1.00 62.94 267 PHE A C 1
ATOM 2184 O O . PHE A 1 267 ? -19.874 20.307 0.167 1.00 62.94 267 PHE A O 1
ATOM 2191 N N . ASN A 1 268 ? -19.600 18.502 -1.122 1.00 59.78 268 ASN A N 1
ATOM 2192 C CA . ASN A 1 268 ? -21.003 18.067 -1.028 1.00 59.78 268 ASN A CA 1
ATOM 2193 C C . ASN A 1 268 ? -21.398 17.532 0.366 1.00 59.78 268 ASN A C 1
ATOM 2195 O O . ASN A 1 268 ? -22.583 17.439 0.692 1.00 59.78 268 ASN A O 1
ATOM 2199 N N . ARG A 1 269 ? -20.424 17.156 1.208 1.00 63.19 269 ARG A N 1
ATOM 2200 C CA . ARG A 1 269 ? -20.664 16.703 2.587 1.00 63.19 269 ARG A CA 1
ATOM 2201 C C . ARG A 1 269 ? -20.494 17.864 3.564 1.00 63.19 269 ARG A C 1
ATOM 2203 O O . ARG A 1 269 ? -19.379 18.308 3.802 1.00 63.19 269 ARG A O 1
ATOM 2210 N N . LYS A 1 270 ? -21.598 18.280 4.187 1.00 67.38 270 LYS A N 1
ATOM 2211 C CA . LYS A 1 270 ? -21.577 19.163 5.363 1.00 67.38 270 LYS A CA 1
ATOM 2212 C C . LYS A 1 270 ? -21.131 18.383 6.604 1.00 67.38 270 LYS A C 1
ATOM 2214 O O . LYS A 1 270 ? -21.400 17.178 6.698 1.00 67.38 270 LYS A O 1
ATOM 2219 N N . LEU A 1 271 ? -20.490 19.061 7.561 1.00 67.94 271 LEU A N 1
ATOM 2220 C CA . LEU A 1 271 ? -20.240 18.478 8.883 1.00 67.94 271 LEU A CA 1
ATOM 2221 C C . LEU A 1 271 ? -21.570 18.063 9.530 1.00 67.94 271 LEU A C 1
ATOM 2223 O O . LEU A 1 271 ? -22.586 18.749 9.412 1.00 67.94 271 LEU A O 1
ATOM 2227 N N . ARG A 1 272 ? -21.559 16.900 10.185 1.00 67.12 272 ARG A N 1
ATOM 2228 C CA . ARG A 1 272 ? -22.692 16.385 10.961 1.00 67.12 272 ARG A CA 1
ATOM 2229 C C . ARG A 1 272 ? -22.455 16.670 12.448 1.00 67.12 272 ARG A C 1
ATOM 2231 O O . ARG A 1 272 ? -21.290 16.703 12.844 1.00 67.12 272 ARG A O 1
ATOM 2238 N N . PRO A 1 273 ? -23.520 16.815 13.260 1.00 66.25 273 PRO A N 1
ATOM 2239 C CA . PRO A 1 273 ? -23.396 16.893 14.713 1.00 66.25 273 PRO A CA 1
ATOM 2240 C C . PRO A 1 273 ? -22.592 15.714 15.261 1.00 66.25 273 PRO A C 1
ATOM 2242 O O . PRO A 1 273 ? -22.750 14.577 14.794 1.00 66.25 273 PRO A O 1
ATOM 2245 N N . ILE A 1 2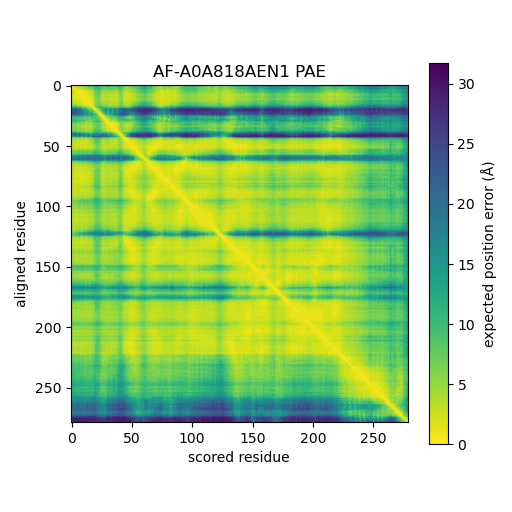74 ? -21.745 15.974 16.254 1.00 69.44 274 ILE A N 1
ATOM 2246 C CA . ILE A 1 274 ? -20.789 14.979 16.763 1.00 69.44 274 ILE A CA 1
ATOM 2247 C C . ILE A 1 274 ? -21.522 13.809 17.445 1.00 69.44 274 ILE A C 1
ATOM 2249 O O . ILE A 1 274 ? -21.086 12.660 17.358 1.00 69.44 274 ILE A O 1
ATOM 2253 N N . ASN A 1 275 ? -22.698 14.068 18.023 1.00 62.19 275 ASN A N 1
ATOM 2254 C CA . ASN A 1 275 ? -23.540 13.067 18.687 1.00 62.19 275 ASN A CA 1
ATOM 2255 C C . ASN A 1 275 ? -24.145 11.995 17.753 1.00 62.19 275 ASN A C 1
ATOM 2257 O O . ASN A 1 275 ? -24.690 11.010 18.241 1.00 62.19 275 ASN A O 1
ATOM 2261 N N . ALA A 1 276 ? -24.061 12.143 16.425 1.00 50.56 276 ALA A N 1
ATOM 2262 C CA . ALA A 1 276 ? -24.700 11.228 15.470 1.00 50.56 276 ALA A CA 1
ATOM 2263 C C . ALA A 1 276 ? -23.847 9.998 15.079 1.00 50.56 276 ALA A C 1
ATOM 2265 O O . ALA A 1 276 ? -24.224 9.248 14.176 1.00 50.56 276 ALA A O 1
ATOM 2266 N N . GLY A 1 277 ? -22.677 9.796 15.693 1.00 42.28 277 GLY A N 1
ATOM 2267 C CA . GLY A 1 277 ? -21.767 8.697 15.361 1.00 42.28 277 GLY A CA 1
ATOM 2268 C C . GLY A 1 277 ? -21.643 7.668 16.479 1.00 42.28 277 GLY A C 1
ATOM 2269 O O . GLY A 1 277 ? -20.888 7.896 17.420 1.00 42.28 277 GLY A O 1
ATOM 2270 N N . HIS A 1 278 ? -22.307 6.517 16.343 1.00 36.81 278 HIS A N 1
ATOM 2271 C CA . HIS A 1 278 ? -21.964 5.327 17.128 1.00 36.81 278 HIS A CA 1
ATOM 2272 C C . HIS A 1 278 ? -20.503 4.915 16.871 1.00 36.81 278 HIS A C 1
ATOM 2274 O O . HIS A 1 278 ? -19.984 5.094 15.765 1.00 36.81 278 HIS A O 1
ATOM 2280 N N . ILE A 1 279 ? -19.855 4.422 17.932 1.00 38.78 279 ILE A N 1
ATOM 2281 C CA . ILE A 1 279 ? -18.472 3.921 17.950 1.00 38.78 279 ILE A CA 1
ATOM 2282 C C . ILE A 1 279 ? -18.364 2.607 17.180 1.00 38.78 279 ILE A C 1
ATOM 2284 O O . ILE A 1 279 ? -19.251 1.753 17.396 1.00 38.78 279 ILE A O 1
#

Secondary structure (DSSP, 8-state):
-HHHHHHHHHHHHHHHHHS-TTS--TTSTTHHHHHHHHHSS--S-EEEEEEEEEEEES-SSS--EEEEEEEEETTS-HHHHTSGGG-EEEEEEEESS---HHHHSHHHHHHHHHHHHH-EE-TTS-EEEEEEEEEEE-HHHHHHHTTB--TTSTT--SSB-PPPEEETTEEE---SSPPPBPPHHHHHHHHHHHHHHTS-BTTB-S--GGGGT-SSPTTTTEEE-HIIIIIIIIHHHHHHHHHHHS-HHHHHHHHHHHHTPPPPTT---PPPPGGG---

Nearest PDB structures (foldseek):
  6mez-assembly2_B  TM=4.185E-01  e=1.540E+00  Prosthecochloris aestuarii
  4bcl-assembly1_A  TM=4.183E-01  e=2.236E+00  Prosthecochloris aestuarii
  5h8z-assembly1_A  TM=3.958E-01  e=3.676E+00  Chlorobaculum tepidum TLS

Radius of gyration: 21.9 Å; Cα contacts (8 Å, |Δi|>4): 390; chains: 1; bounding box: 55×52×59 Å